Protein AF-A0A1G4H832-F1 (afdb_monomer_lite)

Sequence (314 aa):
MIDSCPSSALNEFRLSEEQIIENFTRNRNGSKREAPQLVCAPKRDGDPLNEYFHPRPSDEVAKRRVPVPAPVGGLPAADGVTFNCNNFDDPRGTDYPIESLLRKIRNLENEKKFLLKSLENKKNVELEYRKALETQAAFISAENKKSRFYENEWLNMKSQEHSFMTSGRAPLRQTLELFYEDDGLYKKLGRLTSTQETFIANLIEDHTNLARERNSLSRKYQEAVDANFQLYQQNEMLKAQNVNLVERNKDVIDQQMEKKLIALNASLIHVQKENIQLRETVEQYKQLIDNIDNSPEVNSIKEELDKFKKCLLM

pLDDT: mean 71.3, std 24.52, range [24.33, 98.12]

Secondary structure (DSSP, 8-state):
--PPPPTHHHHHHHHHHHHHHHHHHHTTS-------------------------------SSS---------------------------------HHHHHHHHHHHHHHHHHHHHHHHHHHHHHHHHHHHHHHHHHHHHHHHHHHHHHHHHHHHHHHHHHHHHHHTTHHHHHHHHHHHHT-TTHHHHH-PPPHHHHHHHHHHHHHHHHHHHHHHHHHHHHHHHHHHHHHHHHHHHHHHHHHHHHHHHHHHHHHHHHHHHHHHHHHHHHHHHHHHHHHHHHHHHHHHHHHHHHT-HHHHHHHHHHHHHHHHH--

Foldseek 3Di:
DDDDDDPVVVVVVVVVVVVVVVVVPVPPPDDDDDDDDDDDDDDDDDDDDDDDDDDDDDDDPPPDDDDDPDPPPPDPPPPPPPPPPDDDPDPDDDDDVVVVVVVVVVVVVVVVVVVVVVVVVVVVVVVVVVVVVVVVVVVVVVVVVVVVVLVVVVVVVVVVVVCVVPPPCPVVVVVVVVQVPPPCNCVVPDDDDPVVVVVVVVVVVVVVVVVVVVVVVVVVVVVVSVVVVVVVVVVVVVVVVVVVVVVVVVVVVVVVVVVVVVVVVVVVVVVVVVVVVVVVVVVVVVVVVVVCVPDPVNVVVVVVVVVVVVVVVD

Radius of gyration: 47.21 Å; chains: 1; bounding box: 126×70×130 Å

Structure (mmCIF, N/CA/C/O backbone):
data_AF-A0A1G4H832-F1
#
_entry.id   AF-A0A1G4H832-F1
#
loop_
_atom_site.group_PDB
_atom_site.id
_atom_site.type_symbol
_atom_site.label_atom_id
_atom_site.label_alt_id
_atom_site.label_comp_id
_atom_site.label_asym_id
_atom_site.label_entity_id
_atom_site.label_seq_id
_atom_site.pdbx_PDB_ins_code
_atom_site.Cartn_x
_atom_site.Cartn_y
_atom_site.Cartn_z
_atom_site.occupancy
_atom_site.B_iso_or_equiv
_atom_site.auth_seq_id
_atom_site.auth_comp_id
_atom_site.auth_asym_id
_atom_site.auth_atom_id
_atom_site.pdbx_PDB_model_num
ATOM 1 N N . MET A 1 1 ? 11.464 30.388 12.002 1.00 32.16 1 MET A N 1
ATOM 2 C CA . MET A 1 1 ? 10.218 30.902 11.403 1.00 32.16 1 MET A CA 1
ATOM 3 C C . MET A 1 1 ? 10.042 30.163 10.096 1.00 32.16 1 MET A C 1
ATOM 5 O O . MET A 1 1 ? 10.889 30.314 9.230 1.00 32.16 1 MET A O 1
ATOM 9 N N . ILE A 1 2 ? 9.075 29.250 10.025 1.00 35.62 2 ILE A N 1
ATOM 10 C CA . ILE A 1 2 ? 8.715 28.562 8.783 1.00 35.62 2 ILE A CA 1
ATOM 11 C C . ILE A 1 2 ? 7.373 29.164 8.401 1.00 35.62 2 ILE A C 1
ATOM 13 O O . ILE A 1 2 ? 6.401 28.994 9.136 1.00 35.62 2 ILE A O 1
ATOM 17 N N . ASP A 1 3 ? 7.374 29.946 7.328 1.00 34.72 3 ASP A N 1
ATOM 18 C CA . ASP A 1 3 ? 6.185 30.613 6.822 1.00 34.72 3 ASP A CA 1
ATOM 19 C C . ASP A 1 3 ? 5.183 29.571 6.323 1.00 34.72 3 ASP A C 1
ATOM 21 O O . ASP A 1 3 ? 5.478 28.735 5.466 1.00 34.72 3 ASP A O 1
ATOM 25 N N . SER A 1 4 ? 3.990 29.608 6.910 1.00 42.19 4 SER A N 1
ATOM 26 C CA . SER A 1 4 ? 2.850 28.792 6.517 1.00 42.19 4 SER A CA 1
ATOM 27 C C . SER A 1 4 ? 2.441 29.141 5.088 1.00 42.19 4 SER A C 1
ATOM 29 O O . SER A 1 4 ? 2.061 30.275 4.801 1.00 42.19 4 SER A O 1
ATOM 31 N N . CYS A 1 5 ? 2.500 28.159 4.190 1.00 40.44 5 CYS A N 1
ATOM 32 C CA . CYS A 1 5 ? 2.028 28.311 2.819 1.00 40.44 5 CYS A CA 1
ATOM 33 C C . CYS A 1 5 ? 0.506 28.590 2.829 1.00 40.44 5 CYS A C 1
ATOM 35 O O . CYS A 1 5 ? -0.238 27.826 3.454 1.00 40.44 5 CYS A O 1
ATOM 37 N N . PRO A 1 6 ? 0.019 29.676 2.200 1.00 44.34 6 PRO A N 1
ATOM 38 C CA . PRO A 1 6 ? -1.389 30.050 2.255 1.00 44.34 6 PRO A CA 1
ATOM 39 C C . PRO A 1 6 ? -2.259 29.071 1.456 1.00 44.34 6 PRO A C 1
ATOM 41 O O . PRO A 1 6 ? -1.915 28.660 0.349 1.00 44.34 6 PRO A O 1
ATOM 44 N N . SER A 1 7 ? -3.429 28.735 2.006 1.00 48.03 7 SER A N 1
ATOM 45 C CA . SER A 1 7 ? -4.401 27.769 1.467 1.00 48.03 7 SER A CA 1
ATOM 46 C C . SER A 1 7 ? -4.866 28.041 0.028 1.00 48.03 7 SER A C 1
ATOM 48 O O . SER A 1 7 ? -5.451 27.161 -0.598 1.00 48.03 7 SER A O 1
ATOM 50 N N . SER A 1 8 ? -4.596 29.230 -0.519 1.00 42.09 8 SER A N 1
ATOM 51 C CA . SER A 1 8 ? -4.832 29.562 -1.926 1.00 42.09 8 SER A CA 1
ATOM 52 C C . SER A 1 8 ? -3.957 28.746 -2.886 1.00 42.09 8 SER A C 1
ATOM 54 O O . SER A 1 8 ? -4.435 28.379 -3.954 1.00 42.09 8 SER A O 1
ATOM 56 N N . ALA A 1 9 ? -2.732 28.381 -2.487 1.00 44.75 9 ALA A N 1
ATOM 57 C CA . ALA A 1 9 ? -1.828 27.573 -3.310 1.00 44.75 9 ALA A CA 1
ATOM 58 C C . ALA A 1 9 ? -2.316 26.119 -3.463 1.00 44.75 9 ALA A C 1
ATOM 60 O O . ALA A 1 9 ? -2.148 25.505 -4.512 1.00 44.75 9 ALA A O 1
ATOM 61 N N . LEU A 1 10 ? -2.988 25.569 -2.444 1.00 46.44 10 LEU A N 1
ATOM 62 C CA . LEU A 1 10 ? -3.552 24.213 -2.494 1.00 46.44 10 LEU A CA 1
ATOM 63 C C . LEU A 1 10 ? -4.728 24.094 -3.476 1.00 46.44 10 LEU A C 1
ATOM 65 O O . LEU A 1 10 ? -4.929 23.029 -4.059 1.00 46.44 10 LEU A O 1
ATOM 69 N N . ASN A 1 11 ? -5.483 25.176 -3.681 1.00 45.91 11 ASN A N 1
ATOM 70 C CA . ASN A 1 11 ? -6.594 25.188 -4.633 1.00 45.91 11 ASN A CA 1
ATOM 71 C C . ASN A 1 11 ? -6.119 25.310 -6.090 1.00 45.91 11 ASN A C 1
ATOM 73 O O . ASN A 1 11 ? -6.720 24.683 -6.958 1.00 45.91 11 ASN A O 1
ATOM 77 N N . GLU A 1 12 ? -5.023 26.027 -6.366 1.00 44.97 12 GLU A N 1
ATOM 78 C CA . GLU A 1 12 ? -4.401 26.033 -7.703 1.00 44.97 12 GLU A CA 1
ATOM 79 C C . GLU A 1 12 ? -3.848 24.655 -8.090 1.00 44.97 12 GLU A C 1
ATOM 81 O O . GLU A 1 12 ? -4.040 24.209 -9.222 1.00 44.97 12 GLU A O 1
ATOM 86 N N . PHE A 1 13 ? -3.237 23.934 -7.142 1.00 45.19 13 PHE A N 1
ATOM 87 C CA . PHE A 1 13 ? -2.724 22.584 -7.397 1.00 45.19 13 PHE A CA 1
ATOM 88 C C . PHE A 1 13 ? -3.841 21.584 -7.730 1.00 45.19 13 PHE A C 1
ATOM 90 O O . PHE A 1 13 ? -3.716 20.836 -8.701 1.00 45.19 13 PHE A O 1
ATOM 97 N N . ARG A 1 14 ? -4.963 21.613 -6.997 1.00 49.50 14 ARG A N 1
ATOM 98 C CA . ARG A 1 14 ? -6.117 20.734 -7.270 1.00 49.50 14 ARG A CA 1
ATOM 99 C C . ARG A 1 14 ? -6.753 20.984 -8.640 1.00 49.50 14 ARG A C 1
ATOM 101 O O . ARG A 1 14 ? -7.062 20.026 -9.340 1.00 49.50 14 ARG A O 1
ATOM 108 N N . LEU A 1 15 ? -6.874 22.249 -9.053 1.00 44.50 15 LEU A N 1
ATOM 109 C CA . LEU A 1 15 ? -7.414 22.604 -10.373 1.00 44.50 15 LEU A CA 1
ATOM 110 C C . LEU A 1 15 ? -6.504 22.129 -11.520 1.00 44.50 15 LEU A C 1
ATOM 112 O O . LEU A 1 15 ? -6.996 21.731 -12.575 1.00 44.50 15 LEU A O 1
ATOM 116 N N . SER A 1 16 ? -5.182 22.113 -11.308 1.00 55.25 16 SER A N 1
ATOM 117 C CA . SER A 1 16 ? -4.226 21.583 -12.290 1.00 55.25 16 SER A CA 1
ATOM 118 C C . SER A 1 16 ? -4.225 20.050 -12.374 1.00 55.25 16 SER A C 1
ATOM 120 O O . SER A 1 16 ? -4.070 19.493 -13.459 1.00 55.25 16 SER A O 1
ATOM 122 N N . GLU A 1 17 ? -4.453 19.357 -11.256 1.00 50.31 17 GLU A N 1
ATOM 123 C CA . GLU A 1 17 ? -4.530 17.893 -11.197 1.00 50.31 17 GLU A CA 1
ATOM 124 C C . GLU A 1 17 ? -5.774 17.368 -11.930 1.00 50.31 17 GLU A C 1
ATOM 126 O O . GLU A 1 17 ? -5.680 16.434 -12.730 1.00 50.31 17 GLU A O 1
ATOM 131 N N . GLU A 1 18 ? -6.919 18.032 -11.752 1.00 51.31 18 GLU A N 1
ATOM 132 C CA . GLU A 1 18 ? -8.159 17.707 -12.463 1.00 51.31 18 GLU A CA 1
ATOM 133 C C . GLU A 1 18 ? -8.018 17.915 -13.983 1.00 51.31 18 GLU A C 1
ATOM 135 O O . GLU A 1 18 ? -8.426 17.049 -14.761 1.00 51.31 18 GLU A O 1
ATOM 140 N N . GLN A 1 19 ? -7.328 18.976 -14.424 1.00 46.69 19 GLN A N 1
ATOM 141 C CA . GLN A 1 19 ? -7.029 19.208 -15.846 1.00 46.69 19 GLN A CA 1
ATOM 142 C C . GLN A 1 19 ? -6.074 18.166 -16.449 1.00 46.69 19 GLN A C 1
ATOM 144 O O . GLN A 1 19 ? -6.204 17.801 -17.621 1.00 46.69 19 GLN A O 1
ATOM 149 N N . ILE A 1 20 ? -5.108 17.659 -15.679 1.00 56.12 20 ILE A N 1
ATOM 150 C CA . ILE A 1 20 ? -4.185 16.612 -16.143 1.00 56.12 20 ILE A CA 1
ATOM 151 C C . ILE A 1 20 ? -4.931 15.280 -16.301 1.00 56.12 20 ILE A C 1
ATOM 153 O O . ILE A 1 20 ? -4.768 14.596 -17.314 1.00 56.12 20 ILE A O 1
ATOM 157 N N . ILE A 1 21 ? -5.797 14.933 -15.346 1.00 56.84 21 ILE A N 1
ATOM 158 C CA . ILE A 1 21 ? -6.607 13.707 -15.393 1.00 56.84 21 ILE A CA 1
ATOM 159 C C . ILE A 1 21 ? -7.616 13.760 -16.553 1.00 56.84 21 ILE A C 1
ATOM 161 O O . ILE A 1 21 ? -7.800 12.760 -17.259 1.00 56.84 21 ILE A O 1
ATOM 165 N N . GLU A 1 22 ? -8.217 14.922 -16.819 1.00 47.94 22 GLU A N 1
ATOM 166 C CA . GLU A 1 22 ? -9.130 15.117 -17.951 1.00 47.94 22 GLU A CA 1
ATOM 167 C C . GLU A 1 22 ? -8.405 14.970 -19.306 1.00 47.94 22 GLU A C 1
ATOM 169 O O . GLU A 1 22 ? -8.896 14.290 -20.212 1.00 47.94 22 GLU A O 1
ATOM 174 N N . ASN A 1 23 ? -7.178 15.491 -19.429 1.00 50.22 23 ASN A N 1
ATOM 175 C CA . ASN A 1 23 ? -6.357 15.348 -20.639 1.00 50.22 23 ASN A CA 1
ATOM 176 C C . ASN A 1 23 ? -5.922 13.896 -20.916 1.00 50.22 23 ASN A C 1
ATOM 178 O O . ASN A 1 23 ? -5.840 13.479 -22.075 1.00 50.22 23 ASN A O 1
ATOM 182 N N . PHE A 1 24 ? -5.679 13.098 -19.871 1.00 42.84 24 PHE A N 1
ATOM 183 C CA . PHE A 1 24 ? -5.293 11.688 -20.016 1.00 42.84 24 PHE A CA 1
ATOM 184 C C . PHE A 1 24 ? -6.470 10.753 -20.322 1.00 42.84 24 PHE A C 1
ATOM 186 O O . PHE A 1 24 ? -6.295 9.735 -20.996 1.00 42.84 24 PHE A O 1
ATOM 193 N N . THR A 1 25 ? -7.674 11.078 -19.853 1.00 48.53 25 THR A N 1
ATOM 194 C CA . THR A 1 25 ? -8.855 10.211 -20.006 1.00 48.53 25 THR A CA 1
ATOM 195 C C . THR A 1 25 ? -9.624 10.459 -21.304 1.00 48.53 25 THR A C 1
ATOM 197 O O . THR A 1 25 ? -10.205 9.521 -21.855 1.00 48.53 25 THR A O 1
ATOM 200 N N . ARG A 1 26 ? -9.564 11.673 -21.870 1.00 39.94 26 ARG A N 1
ATOM 201 C CA . ARG A 1 26 ? -10.280 12.025 -23.111 1.00 39.94 26 ARG A CA 1
ATOM 202 C C . ARG A 1 26 ? -9.719 11.353 -24.372 1.00 39.94 26 ARG A C 1
ATOM 204 O O . ARG A 1 26 ? -10.461 11.126 -25.321 1.00 39.94 26 ARG A O 1
ATOM 211 N N . ASN A 1 27 ? -8.440 10.967 -24.375 1.00 43.59 27 ASN A N 1
ATOM 212 C CA . ASN A 1 27 ? -7.748 10.457 -25.569 1.00 43.59 27 ASN A CA 1
ATOM 213 C C . ASN A 1 27 ? -7.852 8.935 -25.796 1.00 43.59 27 ASN A C 1
ATOM 215 O O . ASN A 1 27 ? -7.242 8.414 -26.730 1.00 43.59 27 ASN A O 1
ATOM 219 N N . ARG A 1 28 ? -8.602 8.197 -24.961 1.00 40.31 28 ARG A N 1
ATOM 220 C CA . ARG A 1 28 ? -8.638 6.721 -25.019 1.00 40.31 28 ARG A CA 1
ATOM 221 C C . ARG A 1 28 ? -9.913 6.108 -25.609 1.00 40.31 28 ARG A C 1
ATOM 223 O O . ARG A 1 28 ? -9.917 4.914 -25.889 1.00 40.31 28 ARG A O 1
ATOM 230 N N . ASN A 1 29 ? -10.947 6.907 -25.883 1.00 38.69 29 ASN A N 1
ATOM 231 C CA . ASN A 1 29 ? -12.217 6.438 -26.450 1.00 38.69 29 ASN A CA 1
ATOM 232 C C . ASN A 1 29 ? -12.510 7.093 -27.809 1.00 38.69 29 ASN A C 1
ATOM 234 O O . ASN A 1 29 ? -13.414 7.914 -27.927 1.00 38.69 29 ASN A O 1
ATOM 238 N N . GLY A 1 30 ? -11.760 6.728 -28.852 1.00 36.34 30 GLY A N 1
ATOM 239 C CA . GLY A 1 30 ? -12.107 7.140 -30.215 1.00 36.34 30 GLY A CA 1
ATOM 240 C C . GLY A 1 30 ? -11.004 6.945 -31.247 1.00 36.34 30 GLY A C 1
ATOM 241 O O . GLY A 1 30 ? -10.322 7.895 -31.600 1.00 36.34 30 GLY A O 1
ATOM 242 N N . SER A 1 31 ? -10.832 5.725 -31.760 1.00 31.80 31 SER A N 1
ATOM 243 C CA . SER A 1 31 ? -10.289 5.501 -33.114 1.00 31.80 31 SER A CA 1
ATOM 244 C C . SER A 1 31 ? -10.464 4.041 -33.546 1.00 31.80 31 SER A C 1
ATOM 246 O O . SER A 1 31 ? -9.541 3.229 -33.532 1.00 31.80 31 SER A O 1
ATOM 248 N N . LYS A 1 32 ? -11.683 3.699 -33.981 1.00 33.84 32 LYS A N 1
ATOM 249 C CA . LYS A 1 32 ? -11.840 2.706 -35.052 1.00 33.84 32 LYS A CA 1
ATOM 250 C C . LYS A 1 32 ? -11.482 3.400 -36.369 1.00 33.84 32 LYS A C 1
ATOM 252 O O . LYS A 1 32 ? -11.842 4.555 -36.573 1.00 33.84 32 LYS A O 1
ATOM 257 N N . ARG A 1 33 ? -10.733 2.694 -37.216 1.00 32.47 33 ARG A N 1
ATOM 258 C CA . ARG A 1 33 ? -10.358 3.097 -38.579 1.00 32.47 33 ARG A CA 1
ATOM 259 C C . ARG A 1 33 ? -11.597 3.440 -39.411 1.00 32.47 33 ARG A C 1
ATOM 261 O O . ARG A 1 33 ? -12.508 2.626 -39.436 1.00 32.47 33 ARG A O 1
ATOM 268 N N . GLU A 1 34 ? -11.549 4.559 -40.132 1.00 28.03 34 GLU A N 1
ATOM 269 C CA . GLU A 1 34 ? -11.846 4.686 -41.571 1.00 28.03 34 GLU A CA 1
ATOM 270 C C . GLU A 1 34 ? -11.582 6.137 -42.026 1.00 28.03 34 GLU A C 1
ATOM 272 O O . GLU A 1 34 ? -11.838 7.094 -41.301 1.00 28.03 34 GLU A O 1
ATOM 277 N N . ALA A 1 35 ? -10.989 6.290 -43.208 1.00 24.52 35 ALA A N 1
ATOM 278 C CA . ALA A 1 35 ? -10.748 7.562 -43.896 1.00 24.52 35 ALA A CA 1
ATOM 279 C C . ALA A 1 35 ? -11.777 7.721 -45.039 1.00 24.52 35 ALA A C 1
ATOM 281 O O . ALA A 1 35 ? -12.441 6.744 -45.374 1.00 24.52 35 ALA A O 1
ATOM 282 N N . PRO A 1 36 ? -11.767 8.816 -45.820 1.00 41.16 36 PRO A N 1
ATOM 283 C CA . PRO A 1 36 ? -11.915 10.229 -45.460 1.00 41.16 36 PRO A CA 1
ATOM 284 C C . PRO A 1 36 ? -13.100 10.870 -46.229 1.00 41.16 36 PRO A C 1
ATOM 286 O O . PRO A 1 36 ? -13.369 10.444 -47.346 1.00 41.16 36 PRO A O 1
ATOM 289 N N . GLN A 1 37 ? -13.742 11.935 -45.716 1.00 25.70 37 GLN A N 1
ATOM 290 C CA . GLN A 1 37 ? -14.236 13.081 -46.522 1.00 25.70 37 GLN A CA 1
ATOM 291 C C . GLN A 1 37 ? -15.014 14.143 -45.707 1.00 25.70 37 GLN A C 1
ATOM 293 O O . GLN A 1 37 ? -15.920 13.832 -44.948 1.00 25.70 37 GLN A O 1
ATOM 298 N N . LEU A 1 38 ? -14.640 15.404 -45.974 1.00 25.72 38 LEU A N 1
ATOM 299 C CA . LEU A 1 38 ? -15.454 16.625 -46.139 1.00 25.72 38 LEU A CA 1
ATOM 300 C C . LEU A 1 38 ? -16.349 17.171 -44.995 1.00 25.72 38 LEU A C 1
ATOM 302 O O . LEU A 1 38 ? -17.482 16.759 -44.798 1.00 25.72 38 LEU A O 1
ATOM 306 N N . VAL A 1 39 ? -15.833 18.236 -44.357 1.00 24.89 39 VAL A N 1
ATOM 307 C CA . VAL A 1 39 ? -16.394 19.612 -44.286 1.00 24.89 39 VAL A CA 1
ATOM 308 C C . VAL A 1 39 ? -17.900 19.783 -43.975 1.00 24.89 39 VAL A C 1
ATOM 310 O O . VAL A 1 39 ? -18.723 19.613 -44.866 1.00 24.89 39 VAL A O 1
ATOM 313 N N . CYS A 1 40 ? -18.237 20.266 -42.761 1.00 24.33 40 CYS A N 1
ATOM 314 C CA . CYS A 1 40 ? -18.941 21.549 -42.482 1.00 24.33 40 CYS A CA 1
ATOM 315 C C . CYS A 1 40 ? -19.565 21.638 -41.062 1.00 24.33 40 CYS A C 1
ATOM 317 O O . CYS A 1 40 ? -20.486 20.899 -40.751 1.00 24.33 40 CYS A O 1
ATOM 319 N N . ALA A 1 41 ? -19.122 22.649 -40.298 1.00 25.36 41 ALA A N 1
ATOM 320 C CA . ALA A 1 41 ? -19.868 23.583 -39.422 1.00 25.36 41 ALA A CA 1
ATOM 321 C C . ALA A 1 41 ? -20.816 23.134 -38.255 1.00 25.36 41 ALA A C 1
ATOM 323 O O . ALA A 1 41 ? -21.331 22.025 -38.236 1.00 25.36 41 ALA A O 1
ATOM 324 N N . PRO A 1 42 ? -21.058 24.029 -37.256 1.00 40.28 42 PRO A N 1
ATOM 325 C CA . PRO A 1 42 ? -21.427 23.685 -35.868 1.00 40.28 42 PRO A CA 1
ATOM 326 C C . PRO A 1 42 ? -22.866 24.078 -35.445 1.00 40.28 42 PRO A C 1
ATOM 328 O O . PRO A 1 42 ? -23.500 24.864 -36.152 1.00 40.28 42 PRO A O 1
ATOM 331 N N . LYS A 1 43 ? -23.321 23.591 -34.262 1.00 28.50 43 LYS A N 1
ATOM 332 C CA . LYS A 1 43 ? -24.414 24.044 -33.324 1.00 28.50 43 LYS A CA 1
ATOM 333 C C . LYS A 1 43 ? -25.013 22.804 -32.601 1.00 28.50 43 LYS A C 1
ATOM 335 O O . LYS A 1 43 ? -24.944 21.733 -33.182 1.00 28.50 43 LYS A O 1
ATOM 340 N N . ARG A 1 44 ? -25.661 22.795 -31.424 1.00 28.25 44 ARG A N 1
ATOM 341 C CA . ARG A 1 44 ? -25.993 23.714 -30.307 1.00 28.25 44 ARG A CA 1
ATOM 342 C C . ARG A 1 44 ? -26.531 22.851 -29.132 1.00 28.25 44 ARG A C 1
ATOM 344 O O . ARG A 1 44 ? -26.987 21.740 -29.366 1.00 28.25 44 ARG A O 1
ATOM 351 N N . ASP A 1 45 ? -26.489 23.441 -27.941 1.00 28.05 45 ASP A N 1
ATOM 352 C CA . ASP A 1 45 ? -27.148 23.195 -26.636 1.00 28.05 45 ASP A CA 1
ATOM 353 C C . ASP A 1 45 ? -28.433 22.330 -26.524 1.00 28.05 45 ASP A C 1
ATOM 355 O O . ASP A 1 45 ? -29.351 22.476 -27.330 1.00 28.05 45 ASP A O 1
ATOM 359 N N . GLY A 1 46 ? -28.547 21.596 -25.394 1.00 25.59 46 GLY A N 1
ATOM 360 C CA . GLY A 1 46 ? -29.802 21.402 -24.629 1.00 25.59 46 GLY A CA 1
ATOM 361 C C . GLY A 1 46 ? -30.309 19.963 -24.371 1.00 25.59 46 GLY A C 1
ATOM 362 O O . GLY A 1 46 ? -31.017 19.453 -25.225 1.00 25.59 46 GLY A O 1
ATOM 363 N N . ASP A 1 47 ? -29.976 19.388 -23.192 1.00 26.36 47 ASP A N 1
ATOM 364 C CA . ASP A 1 47 ? -30.771 18.572 -22.211 1.00 26.36 47 ASP A CA 1
ATOM 365 C C . ASP A 1 47 ? -31.883 17.559 -22.643 1.00 26.36 47 ASP A C 1
ATOM 367 O O . ASP A 1 47 ? -32.461 17.685 -23.716 1.00 26.36 47 ASP A O 1
ATOM 371 N N . PRO A 1 48 ? -32.420 16.678 -21.754 1.00 42.47 48 PRO A N 1
ATOM 372 C CA . PRO A 1 48 ? -31.845 15.858 -20.670 1.00 42.47 48 PRO A CA 1
ATOM 373 C C . PRO A 1 48 ? -32.417 14.395 -20.646 1.00 42.47 48 PRO A C 1
ATOM 375 O O . PRO A 1 48 ? -33.260 14.026 -21.455 1.00 42.47 48 PRO A O 1
ATOM 378 N N . LEU A 1 49 ? -32.016 13.598 -19.638 1.00 27.81 49 LEU A N 1
ATOM 379 C CA . LEU A 1 49 ? -32.643 12.350 -19.126 1.00 27.81 49 LEU A CA 1
ATOM 380 C C . LEU A 1 49 ? -32.602 11.064 -19.985 1.00 27.81 49 LEU A C 1
ATOM 382 O O . LEU A 1 49 ? -33.297 10.932 -20.987 1.00 27.81 49 LEU A O 1
ATOM 386 N N . ASN A 1 50 ? -31.935 10.024 -19.460 1.00 27.56 50 ASN A N 1
ATOM 387 C CA . ASN A 1 50 ? -32.482 8.663 -19.516 1.00 27.56 50 ASN A CA 1
ATOM 388 C C . ASN A 1 50 ? -31.946 7.790 -18.363 1.00 27.56 50 ASN A C 1
ATOM 390 O O . ASN A 1 50 ? -30.767 7.434 -18.325 1.00 27.56 50 ASN A O 1
ATOM 394 N N . GLU A 1 51 ? -32.833 7.466 -17.422 1.00 26.88 51 GLU A N 1
ATOM 395 C CA . GLU A 1 51 ? -32.691 6.377 -16.454 1.00 26.88 51 GLU A CA 1
ATOM 396 C C . GLU A 1 51 ? -32.730 5.034 -17.189 1.00 26.88 51 GLU A C 1
ATOM 398 O O . GLU A 1 51 ? -33.659 4.802 -17.953 1.00 26.88 51 GLU A O 1
ATOM 403 N N . TYR A 1 52 ? -31.811 4.109 -16.899 1.00 25.88 52 TYR A N 1
ATOM 404 C CA . TYR A 1 52 ? -32.090 2.680 -17.074 1.00 25.88 52 TYR A CA 1
ATOM 405 C C . TYR A 1 52 ? -31.456 1.847 -15.959 1.00 25.88 52 TYR A C 1
ATOM 407 O O . TYR A 1 52 ? -30.261 1.917 -15.673 1.00 25.88 52 TYR A O 1
ATOM 415 N N . PHE A 1 53 ? -32.332 1.061 -15.336 1.00 25.34 53 PHE A N 1
ATOM 416 C CA . PHE A 1 53 ? -32.094 0.076 -14.291 1.00 25.34 53 PHE A CA 1
ATOM 417 C C . PHE A 1 53 ? -31.182 -1.082 -14.743 1.00 25.34 53 PHE A C 1
ATOM 419 O O . PHE A 1 53 ? -31.160 -1.478 -15.906 1.00 25.34 53 PHE A O 1
ATOM 426 N N . HIS A 1 54 ? -30.472 -1.651 -13.762 1.00 29.38 54 HIS A N 1
ATOM 427 C CA . HIS A 1 54 ? -29.606 -2.834 -13.844 1.00 29.38 54 HIS A CA 1
ATOM 428 C C . HIS A 1 54 ? -30.282 -4.097 -14.410 1.00 29.38 54 HIS A C 1
ATOM 430 O O . HIS A 1 54 ? -31.494 -4.273 -14.290 1.00 29.38 54 HIS A O 1
ATOM 436 N N . PRO A 1 55 ? -29.462 -5.067 -14.858 1.00 28.59 55 PRO A N 1
ATOM 437 C CA . PRO A 1 55 ? -29.303 -6.264 -14.023 1.00 28.59 55 PRO A CA 1
ATOM 438 C C . PRO A 1 55 ? -27.849 -6.786 -13.916 1.00 28.59 55 PRO A C 1
ATOM 440 O O . PRO A 1 55 ? -27.086 -6.789 -14.878 1.00 28.59 55 PRO A O 1
ATOM 443 N N . ARG A 1 56 ? -27.478 -7.269 -12.717 1.00 29.30 56 ARG A N 1
ATOM 444 C CA . ARG A 1 56 ? -26.399 -8.267 -12.472 1.00 29.30 56 ARG A CA 1
ATOM 445 C C . ARG A 1 56 ? -26.740 -9.593 -13.198 1.00 29.30 56 ARG A C 1
ATOM 447 O O . ARG A 1 56 ? -27.926 -9.762 -13.477 1.00 29.30 56 ARG A O 1
ATOM 454 N N . PRO A 1 57 ? -25.825 -10.575 -13.418 1.00 39.00 57 PRO A N 1
ATOM 455 C CA . PRO A 1 57 ? -24.672 -10.967 -12.575 1.00 39.00 57 PRO A CA 1
ATOM 456 C C . PRO A 1 57 ? -23.382 -11.307 -13.391 1.00 39.00 57 PRO A C 1
ATOM 458 O O . PRO A 1 57 ? -23.369 -11.198 -14.608 1.00 39.00 57 PRO A O 1
ATOM 461 N N . SER A 1 58 ? -22.210 -11.543 -12.789 1.00 27.36 58 SER A N 1
ATOM 462 C CA . SER A 1 58 ? -21.788 -12.880 -12.334 1.00 27.36 58 SER A CA 1
ATOM 463 C C . SER A 1 58 ? -20.691 -12.835 -11.271 1.00 27.36 58 SER A C 1
ATOM 465 O O . SER A 1 58 ? -19.750 -12.041 -11.321 1.00 27.36 58 SER A O 1
ATOM 467 N N . ASP A 1 59 ? -20.860 -13.744 -10.318 1.00 33.75 59 ASP A N 1
ATOM 468 C CA . ASP A 1 59 ? -19.922 -14.173 -9.295 1.00 33.75 59 ASP A CA 1
ATOM 469 C C . ASP A 1 59 ? -18.584 -14.614 -9.894 1.00 33.75 59 ASP A C 1
ATOM 471 O O . ASP A 1 59 ? -18.535 -15.657 -10.530 1.00 33.75 59 ASP A O 1
ATOM 475 N N . GLU A 1 60 ? -17.488 -13.885 -9.649 1.00 32.53 60 GLU A N 1
ATOM 476 C CA . GLU A 1 60 ? -16.144 -14.501 -9.674 1.00 32.53 60 GLU A CA 1
ATOM 477 C C . GLU A 1 60 ? -15.015 -13.732 -8.956 1.00 32.53 60 GLU A C 1
ATOM 479 O O . GLU A 1 60 ? -13.878 -14.193 -8.926 1.00 32.53 60 GLU A O 1
ATOM 484 N N . VAL A 1 61 ? -15.290 -12.617 -8.263 1.00 33.84 61 VAL A N 1
ATOM 485 C CA . VAL A 1 61 ? -14.238 -11.837 -7.554 1.00 33.84 61 VAL A CA 1
ATOM 486 C C . VAL A 1 61 ? -14.379 -11.885 -6.020 1.00 33.84 61 VAL A C 1
ATOM 488 O O . VAL A 1 61 ? -13.781 -11.101 -5.289 1.00 33.84 61 VAL A O 1
ATOM 491 N N . ALA A 1 62 ? -15.146 -12.843 -5.488 1.00 31.69 62 ALA A N 1
ATOM 492 C CA . ALA A 1 62 ? -15.344 -13.008 -4.040 1.00 31.69 62 ALA A CA 1
ATOM 493 C C . ALA A 1 62 ? -14.381 -14.009 -3.367 1.00 31.69 62 ALA A C 1
ATOM 495 O O . ALA A 1 62 ? -14.423 -14.175 -2.150 1.00 31.69 62 ALA A O 1
ATOM 496 N N . LYS A 1 63 ? -13.477 -14.664 -4.106 1.00 33.91 63 LYS A N 1
ATOM 497 C CA . LYS A 1 63 ? -12.556 -15.671 -3.547 1.00 33.91 63 LYS A CA 1
ATOM 498 C C . LYS A 1 63 ? -11.097 -15.241 -3.649 1.00 33.91 63 LYS A C 1
ATOM 500 O O . LYS A 1 63 ? -10.334 -15.839 -4.395 1.00 33.91 63 LYS A O 1
ATOM 505 N N . ARG A 1 64 ? -10.709 -14.203 -2.901 1.00 33.91 64 ARG A N 1
ATOM 506 C CA . ARG A 1 64 ? -9.309 -13.959 -2.470 1.00 33.91 64 ARG A CA 1
ATOM 507 C C . ARG A 1 64 ? -9.178 -12.878 -1.389 1.00 33.91 64 ARG A C 1
ATOM 509 O O . ARG A 1 64 ? -8.146 -12.228 -1.275 1.00 33.91 64 ARG A O 1
ATOM 516 N N . ARG A 1 65 ? -10.208 -12.695 -0.557 1.00 32.28 65 ARG A N 1
ATOM 517 C CA . ARG A 1 65 ? -10.050 -11.983 0.716 1.00 32.28 65 ARG A CA 1
ATOM 518 C C . ARG A 1 65 ? -9.715 -13.017 1.779 1.00 32.28 65 ARG A C 1
ATOM 520 O O . ARG A 1 65 ? -10.582 -13.774 2.200 1.00 32.28 65 ARG A O 1
ATOM 527 N N . VAL A 1 66 ? -8.445 -13.071 2.168 1.00 34.81 66 VAL A N 1
ATOM 528 C CA . VAL A 1 66 ? -8.068 -13.673 3.447 1.00 34.81 66 VAL A CA 1
ATOM 529 C C . VAL A 1 66 ? -8.748 -12.824 4.528 1.00 34.81 66 VAL A C 1
ATOM 531 O O . VAL A 1 66 ? -8.597 -11.599 4.492 1.00 34.81 66 VAL A O 1
ATOM 534 N N . PRO A 1 67 ? -9.535 -13.408 5.445 1.00 32.22 67 PRO A N 1
ATOM 535 C CA . PRO A 1 67 ? -10.056 -12.664 6.579 1.00 32.22 67 PRO A CA 1
ATOM 536 C C . PRO A 1 67 ? -8.862 -12.213 7.419 1.00 32.22 67 PRO A C 1
ATOM 538 O O . PRO A 1 67 ? -8.093 -13.049 7.883 1.00 32.22 67 PRO A O 1
ATOM 541 N N . VAL A 1 68 ? -8.692 -10.904 7.599 1.00 35.72 68 VAL A N 1
ATOM 542 C CA . VAL A 1 68 ? -7.853 -10.374 8.677 1.00 35.72 68 VAL A CA 1
ATOM 543 C C . VAL A 1 68 ? -8.592 -10.715 9.971 1.00 35.72 68 VAL A C 1
ATOM 545 O O . VAL A 1 68 ? -9.708 -10.219 10.153 1.00 35.72 68 VAL A O 1
ATOM 548 N N . PRO A 1 69 ? -8.054 -11.570 10.858 1.00 35.53 69 PRO A N 1
ATOM 549 C CA . PRO A 1 69 ? -8.633 -11.720 12.178 1.00 35.53 69 PRO A CA 1
ATOM 550 C C . PRO A 1 69 ? -8.444 -10.379 12.885 1.00 35.53 69 PRO A C 1
ATOM 552 O O . PRO A 1 69 ? -7.319 -9.896 13.023 1.00 35.53 69 PRO A O 1
ATOM 555 N N . ALA A 1 70 ? -9.546 -9.756 13.298 1.00 35.53 70 ALA A N 1
ATOM 556 C CA . ALA A 1 70 ? -9.493 -8.664 14.257 1.00 35.53 70 ALA A CA 1
ATOM 557 C C . ALA A 1 70 ? -8.671 -9.122 15.477 1.00 35.53 70 ALA A C 1
ATOM 559 O O . ALA A 1 70 ? -8.750 -10.302 15.840 1.00 35.53 70 ALA A O 1
ATOM 560 N N . PRO A 1 71 ? -7.899 -8.236 16.127 1.00 32.62 71 PRO A N 1
ATOM 561 C CA . PRO A 1 71 ? -7.260 -8.583 17.381 1.00 32.62 71 PRO A CA 1
ATOM 562 C C . PRO A 1 71 ? -8.370 -8.855 18.400 1.00 32.62 71 PRO A C 1
ATOM 564 O O . PRO A 1 71 ? -8.963 -7.941 18.968 1.00 32.62 71 PRO A O 1
ATOM 567 N N . VAL A 1 72 ? -8.682 -10.132 18.621 1.00 42.78 72 VAL A N 1
ATOM 568 C CA . VAL A 1 72 ? -9.452 -10.583 19.780 1.00 42.78 72 VAL A CA 1
ATOM 569 C C . VAL A 1 72 ? -8.504 -10.469 20.969 1.00 42.78 72 VAL A C 1
ATOM 571 O O . VAL A 1 72 ? -7.853 -11.422 21.382 1.00 42.78 72 VAL A O 1
ATOM 574 N N . GLY A 1 73 ? -8.356 -9.233 21.431 1.00 31.09 73 GLY A N 1
ATOM 575 C CA . GLY A 1 73 ? -7.542 -8.814 22.562 1.00 31.09 73 GLY A CA 1
ATOM 576 C C . GLY A 1 73 ? -8.389 -8.080 23.592 1.00 31.09 73 GLY A C 1
ATOM 577 O O . GLY A 1 73 ? -7.924 -7.128 24.203 1.00 31.09 73 GLY A O 1
ATOM 578 N N . GLY A 1 74 ? -9.642 -8.498 23.774 1.00 27.72 74 GLY A N 1
ATOM 579 C CA . GLY A 1 74 ? -10.288 -8.337 25.066 1.00 27.72 74 GLY A CA 1
ATOM 580 C C . GLY A 1 74 ? -9.653 -9.364 25.990 1.00 27.72 74 GLY A C 1
ATOM 581 O O . GLY A 1 74 ? -9.890 -10.561 25.829 1.00 27.72 74 GLY A O 1
ATOM 582 N N . LEU A 1 75 ? -8.807 -8.904 26.913 1.00 37.06 75 LEU A N 1
ATOM 583 C CA . LEU A 1 75 ? -8.487 -9.665 28.116 1.00 37.06 75 LEU A CA 1
ATOM 584 C C . LEU A 1 75 ? -9.810 -10.242 28.645 1.00 37.06 75 LEU A C 1
ATOM 586 O O . LEU A 1 75 ? -10.745 -9.457 28.841 1.00 37.06 75 LEU A O 1
ATOM 590 N N . PRO A 1 76 ? -9.947 -11.561 28.874 1.00 35.72 76 PRO A N 1
ATOM 591 C CA . PRO A 1 76 ? -11.003 -11.985 29.769 1.00 35.72 76 PRO A CA 1
ATOM 592 C C . PRO A 1 76 ? -10.734 -11.244 31.075 1.00 35.72 76 PRO A C 1
ATOM 594 O O . PRO A 1 76 ? -9.598 -11.245 31.567 1.00 35.72 76 PRO A O 1
ATOM 597 N N . ALA A 1 77 ? -11.756 -10.540 31.567 1.00 31.92 77 ALA A N 1
ATOM 598 C CA . ALA A 1 77 ? -11.757 -10.006 32.913 1.00 31.92 77 ALA A CA 1
ATOM 599 C C . ALA A 1 77 ? -11.153 -11.083 33.809 1.00 31.92 77 ALA A C 1
ATOM 601 O O . ALA A 1 77 ? -11.511 -12.257 33.687 1.00 31.92 77 ALA A O 1
ATOM 602 N N . ALA A 1 78 ? -10.169 -10.698 34.619 1.00 36.00 78 ALA A N 1
ATOM 603 C CA . ALA A 1 78 ? -9.735 -11.542 35.704 1.00 36.00 78 ALA A CA 1
ATOM 604 C C . ALA A 1 78 ? -11.007 -11.871 36.486 1.00 36.00 78 ALA A C 1
ATOM 606 O O . ALA A 1 78 ? -11.522 -11.016 37.205 1.00 36.00 78 ALA A O 1
ATOM 607 N N . ASP A 1 79 ? -11.552 -13.069 36.269 1.00 32.12 79 ASP A N 1
ATOM 608 C CA . ASP A 1 79 ? -12.490 -13.664 37.193 1.00 32.12 79 ASP A CA 1
ATOM 609 C C . ASP A 1 79 ? -11.714 -13.662 38.494 1.00 32.12 79 ASP A C 1
ATOM 611 O O . ASP A 1 79 ? -10.731 -14.392 38.666 1.00 32.12 79 ASP A O 1
ATOM 615 N N . GLY A 1 80 ? -12.082 -12.712 39.347 1.00 33.94 80 GLY A N 1
ATOM 616 C CA . GLY A 1 80 ? -11.636 -12.641 40.711 1.00 33.94 80 GLY A CA 1
ATOM 617 C C . GLY A 1 80 ? -12.088 -13.931 41.357 1.00 33.94 80 GLY A C 1
ATOM 618 O O . GLY A 1 80 ? -13.164 -14.001 41.940 1.00 33.94 80 GLY A O 1
ATOM 619 N N . VAL A 1 81 ? -11.255 -14.962 41.248 1.00 33.94 81 VAL A N 1
ATOM 620 C CA . VAL A 1 81 ? -11.232 -16.038 42.214 1.00 33.94 81 VAL A CA 1
ATOM 621 C C . VAL A 1 81 ? -10.728 -15.363 43.474 1.00 33.94 81 VAL A C 1
ATOM 623 O O . VAL A 1 81 ? -9.529 -15.243 43.722 1.00 33.94 81 VAL A O 1
ATOM 626 N N . THR A 1 82 ? -11.678 -14.822 44.230 1.00 29.09 82 THR A N 1
ATOM 627 C CA . THR A 1 82 ? -11.515 -14.531 45.638 1.00 29.09 82 THR A CA 1
ATOM 628 C C . THR A 1 82 ? -10.982 -15.809 46.270 1.00 29.09 82 THR A C 1
ATOM 630 O O . THR A 1 82 ? -11.710 -16.771 46.506 1.00 29.09 82 THR A O 1
ATOM 633 N N . PHE A 1 83 ? -9.673 -15.842 46.516 1.00 35.47 83 PHE A N 1
ATOM 634 C CA . PHE A 1 83 ? -9.104 -16.750 47.494 1.00 35.47 83 PHE A CA 1
ATOM 635 C C . PHE A 1 83 ? -9.674 -16.319 48.839 1.00 35.47 83 PHE A C 1
ATOM 637 O O . PHE A 1 83 ? -9.097 -15.497 49.544 1.00 35.47 83 PHE A O 1
ATOM 644 N N . ASN A 1 84 ? -10.847 -16.854 49.173 1.00 31.58 84 ASN A N 1
ATOM 645 C CA . ASN A 1 84 ? -11.380 -16.804 50.519 1.00 31.58 84 ASN A CA 1
ATOM 646 C C . ASN A 1 84 ? -10.578 -17.805 51.364 1.00 31.58 84 ASN A C 1
ATOM 648 O O . ASN A 1 84 ? -11.050 -18.867 51.758 1.00 31.58 84 ASN A O 1
ATOM 652 N N . CYS A 1 85 ? -9.299 -17.494 51.558 1.00 38.59 85 CYS A N 1
ATOM 653 C CA . CYS A 1 85 ? -8.486 -18.067 52.609 1.00 38.59 85 CYS A CA 1
ATOM 654 C C . CYS A 1 85 ? -8.846 -17.278 53.862 1.00 38.59 85 CYS A C 1
ATOM 656 O O . CYS A 1 85 ? -8.284 -16.208 54.055 1.00 38.59 85 CYS A O 1
ATOM 658 N N . ASN A 1 86 ? -9.862 -17.736 54.599 1.00 43.25 86 ASN A N 1
ATOM 659 C CA . ASN A 1 86 ? -10.012 -17.635 56.058 1.00 43.25 86 ASN A CA 1
ATOM 660 C C . ASN A 1 86 ? -11.467 -17.939 56.436 1.00 43.25 86 ASN A C 1
ATOM 662 O O . ASN A 1 86 ? -12.353 -17.117 56.220 1.00 43.25 86 ASN A O 1
ATOM 666 N N . ASN A 1 87 ? -11.686 -19.148 56.960 1.00 43.50 87 ASN A N 1
ATOM 667 C CA . ASN A 1 87 ? -12.487 -19.453 58.153 1.00 43.50 87 ASN A CA 1
ATOM 668 C C . ASN A 1 87 ? -12.857 -20.940 58.131 1.00 43.50 87 ASN A C 1
ATOM 670 O O . ASN A 1 87 ? -13.869 -21.327 57.557 1.00 43.50 87 ASN A O 1
ATOM 674 N N . PHE A 1 88 ? -12.031 -21.758 58.779 1.00 39.81 88 PHE A N 1
ATOM 675 C CA . PHE A 1 88 ? -12.467 -23.031 59.351 1.00 39.81 88 PHE A CA 1
ATOM 676 C C . PHE A 1 88 ? -11.828 -23.173 60.733 1.00 39.81 88 PHE A C 1
ATOM 678 O O . PHE A 1 88 ? -10.989 -24.034 60.967 1.00 39.81 88 PHE A O 1
ATOM 685 N N . ASP A 1 89 ? -12.233 -22.286 61.640 1.00 45.56 89 ASP A N 1
ATOM 686 C CA . ASP A 1 89 ? -12.362 -22.666 63.041 1.00 45.56 89 ASP A CA 1
ATOM 687 C C . ASP A 1 89 ? -13.719 -23.371 63.173 1.00 45.56 89 ASP A C 1
ATOM 689 O O . ASP A 1 89 ? -14.740 -22.728 63.411 1.00 45.56 89 ASP A O 1
ATOM 693 N N . ASP A 1 90 ? -13.746 -24.689 62.957 1.00 38.06 90 ASP A N 1
ATOM 694 C CA . ASP A 1 90 ? -14.841 -25.535 63.439 1.00 38.06 90 ASP A CA 1
ATOM 695 C C . ASP A 1 90 ? -14.256 -26.682 64.282 1.00 38.06 90 ASP A C 1
ATOM 697 O O . ASP A 1 90 ? -13.589 -27.581 63.757 1.00 38.06 90 ASP A O 1
ATOM 701 N N . PRO A 1 91 ? -14.433 -26.655 65.614 1.00 50.66 91 PRO A N 1
ATOM 702 C CA . PRO A 1 91 ? -13.918 -27.666 66.511 1.00 50.66 91 PRO A CA 1
ATOM 703 C C . PRO A 1 91 ? -14.941 -28.799 66.613 1.00 50.66 91 PRO A C 1
ATOM 705 O O . PRO A 1 91 ? -15.641 -28.897 67.622 1.00 50.66 91 PRO A O 1
ATOM 708 N N . ARG A 1 92 ? -15.057 -29.635 65.571 1.00 55.84 92 ARG A N 1
ATOM 709 C CA . ARG A 1 92 ? -15.577 -31.019 65.629 1.00 55.84 92 ARG A CA 1
ATOM 710 C C . ARG A 1 92 ? -15.733 -31.608 64.225 1.00 55.84 92 ARG A C 1
ATOM 712 O O . ARG A 1 92 ? -16.677 -31.300 63.513 1.00 55.84 92 ARG A O 1
ATOM 719 N N . GLY A 1 93 ? -14.877 -32.562 63.880 1.00 42.84 93 GLY A N 1
ATOM 720 C CA . GLY A 1 93 ? -15.102 -33.425 62.724 1.00 42.84 93 GLY A CA 1
ATOM 721 C C . GLY A 1 93 ? -13.811 -34.073 62.272 1.00 42.84 93 GLY A C 1
ATOM 722 O O . GLY A 1 93 ? -12.902 -33.404 61.810 1.00 42.84 93 GLY A O 1
ATOM 723 N N . THR A 1 94 ? -13.706 -35.379 62.460 1.00 50.25 94 THR A N 1
ATOM 724 C CA . THR A 1 94 ? -12.608 -36.220 61.985 1.00 50.25 94 THR A CA 1
ATOM 725 C C . THR A 1 94 ? -12.422 -36.093 60.472 1.00 50.25 94 THR A C 1
ATOM 727 O O . THR A 1 94 ? -13.088 -36.787 59.706 1.00 50.25 94 THR A O 1
ATOM 730 N N . ASP A 1 95 ? -11.490 -35.241 60.053 1.00 49.38 95 ASP A N 1
ATOM 731 C CA . ASP A 1 95 ? -10.965 -35.232 58.693 1.00 49.38 95 ASP A CA 1
ATOM 732 C C . ASP A 1 95 ? -10.141 -36.503 58.469 1.00 49.38 95 ASP A C 1
ATOM 734 O O . ASP A 1 95 ? -9.074 -36.698 59.060 1.00 49.38 95 ASP A O 1
ATOM 738 N N . TYR A 1 96 ? -10.625 -37.388 57.596 1.00 58.19 96 TYR A N 1
ATOM 739 C CA . TYR A 1 96 ? -9.808 -38.486 57.098 1.00 58.19 96 TYR A CA 1
ATOM 740 C C . TYR A 1 96 ? -8.653 -37.887 56.271 1.00 58.19 96 TYR A C 1
ATOM 742 O O . TYR A 1 96 ? -8.903 -37.226 55.258 1.00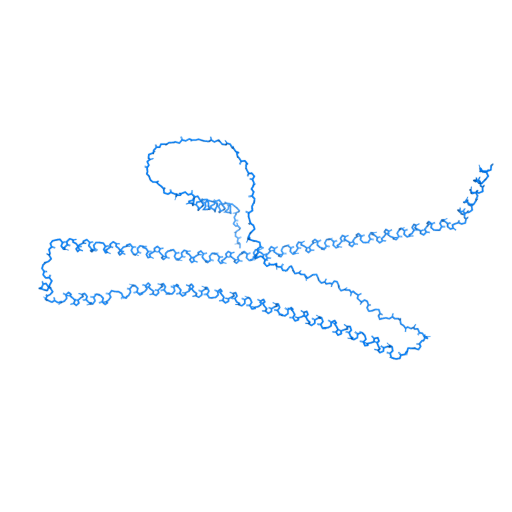 58.19 96 TYR A O 1
ATOM 750 N N . PRO A 1 97 ? -7.376 -38.134 56.623 1.00 72.38 97 PRO A N 1
ATOM 751 C CA . PRO A 1 97 ? -6.217 -37.544 55.937 1.00 72.38 97 PRO A CA 1
ATOM 752 C C . PRO A 1 97 ? -6.170 -37.866 54.433 1.00 72.38 97 PRO A C 1
ATOM 754 O O . PRO A 1 97 ? -5.593 -37.121 53.640 1.00 72.38 97 PRO A O 1
ATOM 757 N N . ILE A 1 98 ? -6.836 -38.948 54.028 1.00 74.00 98 ILE A N 1
ATOM 758 C CA . ILE A 1 98 ? -6.990 -39.389 52.640 1.00 74.00 98 ILE A CA 1
ATOM 759 C C . ILE A 1 98 ? -7.850 -38.409 51.827 1.00 74.00 98 ILE A C 1
ATOM 761 O O . ILE A 1 98 ? -7.552 -38.144 50.667 1.00 74.00 98 ILE A O 1
ATOM 765 N N . GLU A 1 99 ? -8.886 -37.823 52.419 1.00 78.50 99 GLU A N 1
ATOM 766 C CA . GLU A 1 99 ? -9.848 -36.975 51.707 1.00 78.50 99 GLU A CA 1
ATOM 767 C C . GLU A 1 99 ? -9.281 -35.574 51.428 1.00 78.50 99 GLU A C 1
ATOM 769 O O . GLU A 1 99 ? -9.456 -35.017 50.340 1.00 78.50 99 GLU A O 1
ATOM 774 N N . SER A 1 100 ? -8.471 -35.062 52.361 1.00 79.19 100 SER A N 1
ATOM 775 C CA . SER A 1 100 ? -7.630 -33.875 52.163 1.00 79.19 100 SER A CA 1
ATOM 776 C C . SER A 1 100 ? -6.595 -34.087 51.046 1.00 79.19 100 SER A C 1
ATOM 778 O O . SER A 1 100 ? -6.444 -33.244 50.155 1.00 79.19 100 SER A O 1
ATOM 780 N N . LEU A 1 101 ? -5.942 -35.257 51.022 1.00 85.94 101 LEU A N 1
ATOM 781 C CA . LEU A 1 101 ? -5.012 -35.650 49.958 1.00 85.94 101 LEU A CA 1
ATOM 782 C C . LEU A 1 101 ? -5.698 -35.741 48.589 1.00 85.94 101 LEU A C 1
ATOM 784 O O . LEU A 1 101 ? -5.181 -35.194 47.616 1.00 85.94 101 LEU A O 1
ATOM 788 N N . LEU A 1 102 ? -6.879 -36.356 48.507 1.00 88.75 102 LEU A N 1
ATOM 789 C CA . LEU A 1 102 ? -7.654 -36.459 47.265 1.00 88.75 102 LEU A CA 1
ATOM 790 C C . LEU A 1 102 ? -8.071 -35.086 46.727 1.00 88.75 102 LEU A C 1
ATOM 792 O O . LEU A 1 102 ? -7.962 -34.830 45.525 1.00 88.75 102 LEU A O 1
ATOM 796 N N . ARG A 1 103 ? -8.490 -34.169 47.608 1.00 86.94 103 ARG A N 1
ATOM 797 C CA . ARG A 1 103 ? -8.813 -32.787 47.225 1.00 86.94 103 ARG A CA 1
ATOM 798 C C . ARG A 1 103 ? -7.580 -32.062 46.672 1.00 86.94 103 ARG A C 1
ATOM 800 O O . ARG A 1 103 ? -7.678 -31.353 45.672 1.00 86.94 103 ARG A O 1
ATOM 807 N N . LYS A 1 104 ? -6.407 -32.293 47.268 1.00 93.56 104 LYS A N 1
ATOM 808 C CA . LYS A 1 104 ? -5.134 -31.715 46.817 1.00 93.56 104 LYS A CA 1
ATOM 809 C C . LYS A 1 104 ? -4.671 -32.283 45.473 1.00 93.56 104 LYS A C 1
ATOM 811 O O . LYS A 1 104 ? -4.242 -31.513 44.620 1.00 93.56 104 LYS A O 1
ATOM 816 N N . ILE A 1 105 ? -4.832 -33.589 45.248 1.00 92.38 105 ILE A N 1
ATOM 817 C CA . ILE A 1 105 ? -4.550 -34.238 43.955 1.00 92.38 105 ILE A CA 1
ATOM 818 C C . ILE A 1 105 ? -5.433 -33.640 42.856 1.00 92.38 105 ILE A C 1
ATOM 820 O O . ILE A 1 105 ? -4.919 -33.222 41.822 1.00 92.38 105 ILE A O 1
ATOM 824 N N . ARG A 1 106 ? -6.741 -33.502 43.105 1.00 92.00 106 ARG A N 1
ATOM 825 C CA . ARG A 1 106 ? -7.675 -32.911 42.135 1.00 92.00 106 ARG A CA 1
ATOM 826 C C . ARG A 1 106 ? -7.322 -31.456 41.797 1.00 92.00 106 ARG A C 1
ATOM 828 O O . ARG A 1 106 ? -7.415 -31.052 40.639 1.00 92.00 106 ARG A O 1
ATOM 835 N N . ASN A 1 107 ? -6.877 -30.674 42.782 1.00 92.81 107 ASN A N 1
ATOM 836 C CA . ASN A 1 107 ? -6.409 -29.306 42.545 1.00 92.81 107 ASN A CA 1
ATOM 837 C C . ASN A 1 107 ? -5.145 -29.275 41.670 1.00 92.81 107 ASN A C 1
ATOM 839 O O . ASN A 1 107 ? -5.093 -28.509 40.709 1.00 92.81 107 ASN A O 1
ATOM 843 N N . LEU A 1 108 ? -4.171 -30.147 41.942 1.00 95.25 108 LEU A N 1
ATOM 844 C CA . LEU A 1 108 ? -2.940 -30.253 41.151 1.00 95.25 108 LEU A CA 1
ATOM 845 C C . LEU A 1 108 ? -3.203 -30.726 39.711 1.00 95.25 108 LEU A C 1
ATOM 847 O O . LEU A 1 108 ? -2.556 -30.259 38.775 1.00 95.25 108 LEU A O 1
ATOM 851 N N . GLU A 1 109 ? -4.172 -31.619 39.500 1.00 92.94 109 GLU A N 1
ATOM 852 C CA . GLU A 1 109 ? -4.595 -32.039 38.157 1.00 92.94 109 GLU A CA 1
ATOM 853 C C . GLU A 1 109 ? -5.205 -30.883 37.354 1.00 92.94 109 GLU A C 1
ATOM 855 O O . GLU A 1 109 ? -4.892 -30.707 36.171 1.00 92.94 109 GLU A O 1
ATOM 860 N N . ASN A 1 110 ? -6.036 -30.061 38.000 1.00 93.19 110 ASN A N 1
ATOM 861 C CA . ASN A 1 110 ? -6.618 -28.872 37.382 1.00 93.19 110 ASN A CA 1
ATOM 862 C C . ASN A 1 110 ? -5.544 -27.833 37.036 1.00 93.19 110 ASN A C 1
ATOM 864 O O . ASN A 1 110 ? -5.553 -27.278 35.934 1.00 93.19 110 ASN A O 1
ATOM 868 N N . GLU A 1 111 ? -4.582 -27.617 37.933 1.00 95.00 111 GLU A N 1
ATOM 869 C CA . GLU A 1 111 ? -3.461 -26.702 37.715 1.00 95.00 111 GLU A CA 1
ATOM 870 C C . GLU A 1 111 ? -2.562 -27.175 36.565 1.00 95.00 111 GLU A C 1
ATOM 872 O O . GLU A 1 111 ? -2.250 -26.404 35.657 1.00 95.00 111 GLU A O 1
ATOM 877 N N . LYS A 1 112 ? -2.246 -28.475 36.505 1.00 95.62 112 LYS A N 1
ATOM 878 C CA . LYS A 1 112 ? -1.529 -29.081 35.373 1.00 95.62 112 LYS A CA 1
ATOM 879 C C . LYS A 1 112 ? -2.255 -28.837 34.048 1.00 95.62 112 LYS A C 1
ATOM 881 O O . LYS A 1 112 ? -1.619 -28.499 33.047 1.00 95.62 112 LYS A O 1
ATOM 886 N N . LYS A 1 113 ? -3.582 -28.993 34.022 1.00 94.62 113 LYS A N 1
ATOM 887 C CA . LYS A 1 113 ? -4.399 -28.767 32.820 1.00 94.62 113 LYS A CA 1
ATOM 888 C C . LYS A 1 113 ? -4.379 -27.297 32.391 1.00 94.62 113 LYS A C 1
ATOM 890 O O . LYS A 1 113 ? -4.283 -27.011 31.196 1.00 94.62 113 LYS A O 1
ATOM 895 N N . PHE A 1 114 ? -4.420 -26.373 33.350 1.00 94.44 114 PHE A N 1
ATOM 896 C CA . PHE A 1 114 ? -4.305 -24.939 33.096 1.00 94.44 114 PHE A CA 1
ATOM 897 C C . PHE A 1 114 ? -2.926 -24.565 32.535 1.00 94.44 114 PHE A C 1
ATOM 899 O O . PHE A 1 114 ? -2.834 -23.878 31.516 1.00 94.44 114 PHE A O 1
ATOM 906 N N . LEU A 1 115 ? -1.855 -25.078 33.144 1.00 95.62 115 LEU A N 1
ATOM 907 C CA . LEU A 1 115 ? -0.481 -24.833 32.707 1.00 95.62 115 LEU A CA 1
ATOM 908 C C . LEU A 1 115 ? -0.216 -25.380 31.301 1.00 95.62 115 LEU A C 1
ATOM 910 O O . LEU A 1 115 ? 0.385 -24.682 30.488 1.00 95.62 115 LEU A O 1
ATOM 914 N N . LEU A 1 116 ? -0.725 -26.572 30.973 1.00 96.12 116 LEU A N 1
ATOM 915 C CA . LEU A 1 116 ? -0.636 -27.132 29.620 1.00 96.12 116 LEU A CA 1
ATOM 916 C C . LEU A 1 116 ? -1.320 -26.237 28.581 1.00 96.12 116 LEU A C 1
ATOM 918 O O . LEU A 1 116 ? -0.747 -25.968 27.528 1.00 96.12 116 LEU A O 1
ATOM 922 N N . LYS A 1 117 ? -2.515 -25.722 28.890 1.00 94.06 117 LYS A N 1
ATOM 923 C CA . LYS A 1 117 ? -3.234 -24.805 27.995 1.00 94.06 117 LYS A CA 1
ATOM 924 C C . LYS A 1 117 ? -2.485 -23.480 27.813 1.00 94.06 117 LYS A C 1
ATOM 926 O O . LYS A 1 117 ? -2.413 -22.961 26.703 1.00 94.06 117 LYS A O 1
ATOM 931 N N . SER A 1 118 ? -1.898 -22.951 28.887 1.00 94.38 118 SER A N 1
ATOM 932 C CA . SER A 1 118 ? -1.058 -21.747 28.843 1.00 94.38 118 SER A CA 1
ATOM 933 C C . SER A 1 118 ? 0.193 -21.952 27.982 1.00 94.38 118 SER A C 1
ATOM 935 O O . SER A 1 118 ? 0.539 -21.092 27.172 1.00 94.38 118 SER A O 1
ATOM 937 N N . LEU A 1 119 ? 0.839 -23.114 28.103 1.00 95.38 119 LEU A N 1
ATOM 938 C CA . LEU A 1 119 ? 2.016 -23.468 27.315 1.00 95.38 119 LEU A CA 1
ATOM 939 C C . LEU A 1 119 ? 1.687 -23.590 25.819 1.00 95.38 119 LEU A C 1
ATOM 941 O O . LEU A 1 119 ? 2.405 -23.031 24.992 1.00 95.38 119 LEU A O 1
ATOM 945 N N . GLU A 1 120 ? 0.577 -24.248 25.478 1.00 95.31 120 GLU A N 1
ATOM 946 C CA . GLU A 1 120 ? 0.116 -24.372 24.089 1.00 95.31 120 GLU A CA 1
ATOM 947 C C . GLU A 1 120 ? -0.203 -22.998 23.480 1.00 95.31 120 GLU A C 1
ATOM 949 O O . GLU A 1 120 ? 0.211 -22.690 22.363 1.00 95.31 120 GLU A O 1
ATOM 954 N N . ASN A 1 121 ? -0.859 -22.118 24.242 1.00 94.06 121 ASN A N 1
ATOM 955 C CA . ASN A 1 121 ? -1.129 -20.750 23.802 1.00 94.06 121 ASN A CA 1
ATOM 956 C C . ASN A 1 121 ? 0.164 -19.967 23.539 1.00 94.06 121 ASN A C 1
ATOM 958 O O . ASN A 1 121 ? 0.275 -19.306 22.509 1.00 94.06 121 ASN A O 1
ATOM 962 N N . LYS A 1 122 ? 1.158 -20.059 24.434 1.00 94.81 122 LYS A N 1
ATOM 963 C CA . LYS A 1 122 ? 2.458 -19.398 24.237 1.00 94.81 122 LYS A CA 1
ATOM 964 C C . LYS A 1 122 ? 3.179 -19.915 22.994 1.00 94.81 122 LYS A C 1
ATOM 966 O O . LYS A 1 122 ? 3.681 -19.109 22.218 1.00 94.81 122 LYS A O 1
ATOM 971 N N . LYS A 1 123 ? 3.167 -21.230 22.770 1.00 95.56 123 LYS A N 1
ATOM 972 C CA . LYS A 1 123 ? 3.749 -21.859 21.577 1.00 95.56 123 LYS A CA 1
ATOM 973 C C . LYS A 1 123 ? 3.081 -21.375 20.286 1.00 95.56 123 LYS A C 1
ATOM 975 O O . LYS A 1 123 ? 3.767 -21.103 19.305 1.00 95.56 123 LYS A O 1
ATOM 980 N N . ASN A 1 124 ? 1.756 -21.225 20.286 1.00 94.38 124 ASN A N 1
ATOM 981 C CA . ASN A 1 124 ? 1.022 -20.698 19.133 1.00 94.38 124 ASN A CA 1
ATOM 982 C C . ASN A 1 124 ? 1.369 -19.232 18.853 1.00 94.38 124 ASN A C 1
ATOM 984 O O . ASN A 1 124 ? 1.591 -18.865 17.702 1.00 94.38 124 ASN A O 1
ATOM 988 N N . VAL A 1 125 ? 1.477 -18.409 19.898 1.00 92.94 125 VAL A N 1
ATOM 989 C CA . VAL A 1 125 ? 1.906 -17.009 19.767 1.00 92.94 125 VAL A CA 1
ATOM 990 C C . VAL A 1 125 ? 3.328 -16.924 19.206 1.00 92.94 125 VAL A C 1
ATOM 992 O O . VAL A 1 125 ? 3.569 -16.163 18.273 1.00 92.94 125 VAL A O 1
ATOM 995 N N . GLU A 1 126 ? 4.259 -17.733 19.713 1.00 93.31 126 GLU A N 1
ATOM 996 C CA . GLU A 1 126 ? 5.638 -17.793 19.213 1.00 93.31 126 GLU A CA 1
ATOM 997 C C . GLU A 1 126 ? 5.701 -18.197 17.730 1.00 93.31 126 GLU A C 1
ATOM 999 O O . GLU A 1 126 ? 6.435 -17.588 16.948 1.00 93.31 126 GLU A O 1
ATOM 1004 N N . LEU A 1 127 ? 4.891 -19.177 17.317 1.00 94.88 127 LEU A N 1
ATOM 1005 C CA . LEU A 1 127 ? 4.802 -19.606 15.922 1.00 94.88 127 LEU A CA 1
ATOM 1006 C C . LEU A 1 127 ? 4.319 -18.472 15.005 1.00 94.88 127 LEU A C 1
ATOM 1008 O O . LEU A 1 127 ? 4.882 -18.272 13.929 1.00 94.88 127 LEU A O 1
ATOM 1012 N N . GLU A 1 128 ? 3.296 -17.725 15.421 1.00 91.44 128 GLU A N 1
ATOM 1013 C CA . GLU A 1 128 ? 2.781 -16.584 14.657 1.00 91.44 128 GLU A CA 1
ATOM 1014 C C . GLU A 1 128 ? 3.807 -15.444 14.568 1.00 91.44 128 GLU A C 1
ATOM 1016 O O . GLU A 1 128 ? 4.035 -14.912 13.480 1.00 91.44 128 GLU A O 1
ATOM 1021 N N . TYR A 1 129 ? 4.518 -15.133 15.658 1.00 94.12 129 TYR A N 1
ATOM 1022 C CA . TYR A 1 129 ? 5.629 -14.173 15.624 1.00 94.12 129 TYR A CA 1
ATOM 1023 C C . TYR A 1 129 ? 6.732 -14.596 14.652 1.00 94.12 129 TYR A C 1
ATOM 1025 O O . TYR A 1 129 ? 7.231 -13.775 13.879 1.00 94.12 129 TYR A O 1
ATOM 1033 N N . ARG A 1 130 ? 7.094 -15.883 14.644 1.00 93.12 130 ARG A N 1
ATOM 1034 C CA . ARG A 1 130 ? 8.110 -16.411 13.729 1.00 93.12 130 ARG A CA 1
ATOM 1035 C C . ARG A 1 130 ? 7.683 -16.284 12.267 1.00 93.12 130 ARG A C 1
ATOM 1037 O O . ARG A 1 130 ? 8.473 -15.817 11.450 1.00 93.12 130 ARG A O 1
ATOM 1044 N N . LYS A 1 131 ? 6.429 -16.620 11.942 1.00 92.44 131 LYS A N 1
ATOM 1045 C CA . LYS A 1 131 ? 5.876 -16.430 10.589 1.00 92.44 131 LYS A CA 1
ATOM 1046 C C . LYS A 1 131 ? 5.879 -14.959 10.172 1.00 92.44 131 LYS A C 1
ATOM 1048 O O . LYS A 1 131 ? 6.211 -14.651 9.027 1.00 92.44 131 LYS A O 1
ATOM 1053 N N . ALA A 1 132 ? 5.527 -14.047 11.081 1.00 88.81 132 ALA A N 1
ATOM 1054 C CA . ALA A 1 132 ? 5.536 -12.613 10.803 1.00 88.81 132 ALA A CA 1
ATOM 1055 C C . ALA A 1 132 ? 6.952 -12.109 10.472 1.00 88.81 132 ALA A C 1
ATOM 1057 O O . ALA A 1 132 ? 7.138 -11.417 9.470 1.00 88.81 132 ALA A O 1
ATOM 1058 N N . LEU A 1 133 ? 7.956 -12.528 11.250 1.00 89.62 133 LEU A N 1
ATOM 1059 C CA . LEU A 1 133 ? 9.363 -12.198 11.002 1.00 89.62 133 LEU A CA 1
ATOM 1060 C C . LEU A 1 133 ? 9.874 -12.775 9.676 1.00 89.62 133 LEU A C 1
ATOM 1062 O O . LEU A 1 133 ? 10.513 -12.059 8.905 1.00 89.62 133 LEU A O 1
ATOM 1066 N N . GLU A 1 134 ? 9.567 -14.039 9.372 1.00 90.25 134 GLU A N 1
ATOM 1067 C CA . GLU A 1 134 ? 9.928 -14.663 8.089 1.00 90.25 134 GLU A CA 1
ATOM 1068 C C . GLU A 1 134 ? 9.296 -13.916 6.902 1.00 90.25 134 GLU A C 1
ATOM 1070 O O . GLU A 1 134 ? 9.963 -13.661 5.896 1.00 90.25 134 GLU A O 1
ATOM 1075 N N . THR A 1 135 ? 8.040 -13.484 7.039 1.00 88.31 135 THR A N 1
ATOM 1076 C CA . THR A 1 135 ? 7.334 -12.707 6.009 1.00 88.31 135 THR A CA 1
ATOM 1077 C C . THR A 1 135 ? 7.971 -11.330 5.807 1.00 88.31 135 THR A C 1
ATOM 1079 O O . THR A 1 135 ? 8.177 -10.901 4.669 1.00 88.31 135 THR A O 1
ATOM 1082 N N . GLN A 1 136 ? 8.340 -10.647 6.894 1.00 86.75 136 GLN A N 1
ATOM 1083 C CA . GLN A 1 136 ? 9.016 -9.350 6.835 1.00 86.75 136 GLN A CA 1
ATOM 1084 C C . GLN A 1 136 ? 10.407 -9.463 6.193 1.00 86.75 136 GLN A C 1
ATOM 1086 O O . GLN A 1 136 ? 10.757 -8.659 5.327 1.00 86.75 136 GLN A O 1
ATOM 1091 N N . ALA A 1 137 ? 11.180 -10.491 6.551 1.00 85.19 137 ALA A N 1
ATOM 1092 C CA . ALA A 1 137 ? 12.480 -10.758 5.944 1.00 85.19 137 ALA A CA 1
ATOM 1093 C C . ALA A 1 137 ? 12.359 -11.050 4.438 1.00 85.19 137 ALA A C 1
ATOM 1095 O O . ALA A 1 137 ? 13.135 -10.522 3.636 1.00 85.19 137 ALA A O 1
ATOM 1096 N N . ALA A 1 138 ? 11.355 -11.837 4.034 1.00 85.12 138 ALA A N 1
ATOM 1097 C CA . ALA A 1 138 ? 11.078 -12.113 2.628 1.00 85.12 138 ALA A CA 1
ATOM 1098 C C . ALA A 1 138 ? 10.734 -10.831 1.851 1.00 85.12 138 ALA A C 1
ATOM 1100 O O . ALA A 1 138 ? 11.290 -10.613 0.771 1.00 85.12 138 ALA A O 1
ATOM 1101 N N . PHE A 1 139 ? 9.894 -9.961 2.418 1.00 83.75 139 PHE A N 1
ATOM 1102 C CA . PHE A 1 139 ? 9.532 -8.671 1.826 1.00 83.75 139 PHE A CA 1
ATOM 1103 C C . PHE A 1 139 ? 10.759 -7.775 1.600 1.00 83.75 139 PHE A C 1
ATOM 1105 O O . PHE A 1 139 ? 11.012 -7.360 0.468 1.00 83.75 139 PHE A O 1
ATOM 1112 N N . ILE A 1 140 ? 11.586 -7.573 2.633 1.00 79.56 140 ILE A N 1
ATOM 1113 C CA . ILE A 1 140 ? 12.820 -6.772 2.540 1.00 79.56 140 ILE A CA 1
ATOM 1114 C C . ILE A 1 140 ? 13.780 -7.368 1.500 1.00 79.56 140 ILE A C 1
ATOM 1116 O O . ILE A 1 140 ? 14.392 -6.646 0.713 1.00 79.56 140 ILE A O 1
ATOM 1120 N N . SER A 1 141 ? 13.901 -8.700 1.444 1.00 80.19 141 SER A N 1
ATOM 1121 C CA . SER A 1 141 ? 14.753 -9.365 0.453 1.00 80.19 141 SER A CA 1
ATOM 1122 C C . SER A 1 141 ? 14.274 -9.143 -0.988 1.00 80.19 141 SER A C 1
ATOM 1124 O O . SER A 1 141 ? 15.098 -8.992 -1.892 1.00 80.19 141 SER A O 1
ATOM 1126 N N . ALA A 1 142 ? 12.958 -9.101 -1.217 1.00 74.94 142 ALA A N 1
ATOM 1127 C CA . ALA A 1 142 ? 12.370 -8.846 -2.527 1.00 74.94 142 ALA A CA 1
ATOM 1128 C C . ALA A 1 142 ? 12.552 -7.381 -2.951 1.00 74.94 142 ALA A C 1
ATOM 1130 O O . ALA A 1 142 ? 12.896 -7.113 -4.103 1.00 74.94 142 ALA A O 1
ATOM 1131 N N . GLU A 1 143 ? 12.399 -6.442 -2.018 1.00 71.06 143 GLU A N 1
ATOM 1132 C CA . GLU A 1 143 ? 12.621 -5.013 -2.257 1.00 71.06 143 GLU A CA 1
ATOM 1133 C C . GLU A 1 143 ? 14.101 -4.727 -2.572 1.00 71.06 143 GLU A C 1
ATOM 1135 O O . GLU A 1 143 ? 14.411 -4.070 -3.568 1.00 71.06 143 GLU A O 1
ATOM 1140 N N . ASN A 1 144 ? 15.029 -5.358 -1.843 1.00 76.12 144 ASN A N 1
ATOM 1141 C CA . ASN A 1 144 ? 16.462 -5.310 -2.150 1.00 76.12 144 ASN A CA 1
ATOM 1142 C C . ASN A 1 144 ? 16.803 -5.905 -3.526 1.00 76.12 144 ASN A C 1
ATOM 1144 O O . ASN A 1 144 ? 17.658 -5.369 -4.232 1.00 76.12 144 ASN A O 1
ATOM 1148 N N . LYS A 1 145 ? 16.141 -6.995 -3.945 1.00 74.81 145 LYS A N 1
ATOM 1149 C CA . LYS A 1 145 ? 16.314 -7.558 -5.299 1.00 74.81 145 LYS A CA 1
ATOM 1150 C C . LYS A 1 145 ? 15.847 -6.584 -6.381 1.00 74.81 145 LYS A C 1
ATOM 1152 O O . LYS A 1 145 ? 16.532 -6.441 -7.389 1.00 74.81 145 LYS A O 1
ATOM 1157 N N . LYS A 1 146 ? 14.717 -5.904 -6.164 1.00 72.56 146 LYS A N 1
ATOM 1158 C CA . LYS A 1 146 ? 14.181 -4.896 -7.088 1.00 72.56 146 LYS A CA 1
ATOM 1159 C C . LYS A 1 146 ? 15.122 -3.691 -7.210 1.00 72.56 146 LYS A C 1
ATOM 1161 O O . LYS A 1 146 ? 15.399 -3.262 -8.323 1.00 72.56 146 LYS A O 1
ATOM 1166 N N . SER A 1 147 ? 15.670 -3.204 -6.096 1.00 74.31 147 SER A N 1
ATOM 1167 C CA . SER A 1 147 ? 16.658 -2.115 -6.104 1.00 74.31 147 SER A CA 1
ATOM 1168 C C . SER A 1 147 ? 17.931 -2.493 -6.879 1.00 74.31 147 SER A C 1
ATOM 1170 O O . SER A 1 147 ? 18.318 -1.797 -7.815 1.00 74.31 147 SER A O 1
ATOM 1172 N N . ARG A 1 148 ? 18.507 -3.672 -6.591 1.00 71.88 148 ARG A N 1
ATOM 1173 C CA . ARG A 1 148 ? 19.677 -4.198 -7.323 1.00 71.88 148 ARG A CA 1
ATOM 1174 C C . ARG A 1 148 ? 19.417 -4.387 -8.816 1.00 71.88 148 ARG A C 1
ATOM 1176 O O . ARG A 1 148 ? 20.327 -4.212 -9.616 1.00 71.88 148 ARG A O 1
ATOM 1183 N N . PHE A 1 149 ? 18.198 -4.768 -9.202 1.00 77.81 149 PHE A N 1
ATOM 1184 C CA . PHE A 1 149 ? 17.824 -4.886 -10.611 1.00 77.81 149 PHE A CA 1
ATOM 1185 C C . PHE A 1 149 ? 17.924 -3.534 -11.328 1.00 77.81 149 PHE A C 1
ATOM 1187 O O . PHE A 1 149 ? 18.581 -3.455 -12.361 1.00 77.81 149 PHE A O 1
ATOM 1194 N N . TYR A 1 150 ? 17.346 -2.469 -10.762 1.00 71.50 150 TYR A N 1
ATOM 1195 C CA . TYR A 1 150 ? 17.418 -1.137 -11.371 1.00 71.50 150 TYR A CA 1
ATOM 1196 C C . TYR A 1 150 ? 18.842 -0.574 -11.401 1.00 71.50 150 TYR A C 1
ATOM 1198 O O . TYR A 1 150 ? 19.225 0.045 -12.390 1.00 71.50 150 TYR A O 1
ATOM 1206 N N . GLU A 1 151 ? 19.639 -0.823 -10.362 1.00 76.81 151 GLU A N 1
ATOM 1207 C CA . GLU A 1 151 ? 21.052 -0.431 -10.327 1.00 76.81 151 GLU A CA 1
ATOM 1208 C C . GLU A 1 151 ? 21.870 -1.139 -11.420 1.00 76.81 151 GLU A C 1
ATOM 1210 O O . GLU A 1 151 ? 22.628 -0.499 -12.151 1.00 76.81 151 GLU A O 1
ATOM 1215 N N . ASN A 1 152 ? 21.666 -2.447 -11.596 1.00 79.81 152 ASN A N 1
ATOM 1216 C CA . ASN A 1 152 ? 22.345 -3.229 -12.629 1.00 79.81 152 ASN A CA 1
ATOM 1217 C C . ASN A 1 152 ? 21.905 -2.845 -14.047 1.00 79.81 152 ASN A C 1
ATOM 1219 O O . ASN A 1 152 ? 22.751 -2.746 -14.932 1.00 79.81 152 ASN A O 1
ATOM 1223 N N . GLU A 1 153 ? 20.612 -2.609 -14.275 1.00 74.88 153 GLU A N 1
ATOM 1224 C CA . GLU A 1 153 ? 20.100 -2.121 -15.564 1.00 74.88 153 GLU A CA 1
ATOM 1225 C C . GLU A 1 153 ? 20.686 -0.746 -15.907 1.00 74.88 153 GLU A C 1
ATOM 1227 O O . GLU A 1 153 ? 21.130 -0.516 -17.034 1.00 74.88 153 GLU A O 1
ATOM 1232 N N . TRP A 1 154 ? 20.776 0.150 -14.920 1.00 76.69 154 TRP A N 1
ATOM 1233 C CA . TRP A 1 154 ? 21.398 1.460 -15.090 1.00 76.69 154 TRP A CA 1
ATOM 1234 C C . TRP A 1 154 ? 22.898 1.352 -15.419 1.00 76.69 154 TRP A C 1
ATOM 1236 O O . TRP A 1 154 ? 23.374 1.997 -16.357 1.00 76.69 154 TRP A O 1
ATOM 1246 N N . LEU A 1 155 ? 23.639 0.490 -14.713 1.00 76.38 155 LEU A N 1
ATOM 1247 C CA . LEU A 1 155 ? 25.054 0.216 -14.997 1.00 76.38 155 LEU A CA 1
ATOM 1248 C C . LEU A 1 155 ? 25.260 -0.423 -16.379 1.00 76.38 155 LEU A C 1
ATOM 1250 O O . LEU A 1 155 ? 26.186 -0.043 -17.097 1.00 76.38 155 LEU A O 1
ATOM 1254 N N . ASN A 1 156 ? 24.395 -1.358 -16.779 1.00 78.00 156 ASN A N 1
ATOM 1255 C CA . ASN A 1 156 ? 24.422 -1.989 -18.100 1.00 78.00 156 ASN A CA 1
ATOM 1256 C C . ASN A 1 156 ? 24.189 -0.957 -19.210 1.00 78.00 156 ASN A C 1
ATOM 1258 O O . ASN A 1 156 ? 24.941 -0.913 -20.181 1.00 78.00 156 ASN A O 1
ATOM 1262 N N . MET A 1 157 ? 23.212 -0.065 -19.037 1.00 76.69 157 MET A N 1
ATOM 1263 C CA . MET A 1 157 ? 22.958 1.035 -19.967 1.00 76.69 157 MET A CA 1
ATOM 1264 C C . MET A 1 157 ? 24.178 1.959 -20.094 1.00 76.69 157 MET A C 1
ATOM 1266 O O . MET A 1 157 ? 24.594 2.274 -21.208 1.00 76.69 157 MET A O 1
ATOM 1270 N N . LYS A 1 158 ? 24.809 2.340 -18.975 1.00 74.12 158 LYS A N 1
ATOM 1271 C CA . LYS A 1 158 ? 26.031 3.163 -18.986 1.00 74.12 158 LYS A CA 1
ATOM 1272 C C . LYS A 1 158 ? 27.214 2.454 -19.645 1.00 74.12 158 LYS A C 1
ATOM 1274 O O . LYS A 1 158 ? 27.974 3.075 -20.387 1.00 74.12 158 LYS A O 1
ATOM 1279 N N . SER A 1 159 ? 27.354 1.149 -19.421 1.00 75.62 159 SER A N 1
ATOM 1280 C CA . SER A 1 159 ? 28.374 0.323 -20.070 1.00 75.62 159 SER A CA 1
ATOM 1281 C C . SER A 1 159 ? 28.142 0.208 -21.580 1.00 75.62 159 SER A C 1
ATOM 1283 O O . SER A 1 159 ? 29.083 0.366 -22.357 1.00 75.62 159 SER A O 1
ATOM 1285 N N . GLN A 1 160 ? 26.894 0.009 -22.017 1.00 70.50 160 GLN A N 1
ATOM 1286 C CA . GLN A 1 160 ? 26.535 -0.005 -23.435 1.00 70.50 160 GLN A CA 1
ATOM 1287 C C . GLN A 1 160 ? 26.777 1.350 -24.095 1.00 70.50 160 GLN A C 1
ATOM 1289 O O . GLN A 1 160 ? 27.368 1.383 -25.168 1.00 70.50 160 GLN A O 1
ATOM 1294 N N . GLU A 1 161 ? 26.398 2.460 -23.458 1.00 66.69 161 GLU A N 1
ATOM 1295 C CA . GLU A 1 161 ? 26.698 3.817 -23.933 1.00 66.69 161 GLU A CA 1
ATOM 1296 C C . GLU A 1 161 ? 28.208 3.996 -24.154 1.00 66.69 161 GLU A C 1
ATOM 1298 O O . GLU A 1 161 ? 28.647 4.385 -25.240 1.00 66.69 161 GLU A O 1
ATOM 1303 N N . HIS A 1 162 ? 29.017 3.616 -23.162 1.00 65.38 162 HIS A N 1
ATOM 1304 C CA . HIS A 1 162 ? 30.471 3.680 -23.264 1.00 65.38 162 HIS A CA 1
ATOM 1305 C C . HIS A 1 162 ? 31.015 2.758 -24.366 1.00 65.38 162 HIS A C 1
ATOM 1307 O O . HIS A 1 162 ? 31.889 3.161 -25.136 1.00 65.38 162 HIS A O 1
ATOM 1313 N N . SER A 1 163 ? 30.483 1.539 -24.489 1.00 65.44 163 SER A N 1
ATOM 1314 C CA . SER A 1 163 ? 30.843 0.595 -25.548 1.00 65.44 163 SER A CA 1
ATOM 1315 C C . SER A 1 163 ? 30.499 1.162 -26.922 1.00 65.44 163 SER A C 1
ATOM 1317 O O . SER A 1 163 ? 31.376 1.243 -27.767 1.00 65.44 163 SER A O 1
ATOM 1319 N N . PHE A 1 164 ? 29.291 1.672 -27.160 1.00 61.69 164 PHE A N 1
ATOM 1320 C CA . PHE A 1 164 ? 28.926 2.269 -28.449 1.00 61.69 164 PHE A CA 1
ATOM 1321 C C . PHE A 1 164 ? 29.791 3.477 -28.821 1.00 61.69 164 PHE A C 1
ATOM 1323 O O . PHE A 1 164 ? 30.055 3.704 -30.006 1.00 61.69 164 PHE A O 1
ATOM 1330 N N . MET A 1 165 ? 30.257 4.236 -27.830 1.00 58.38 165 MET A N 1
ATOM 1331 C CA . MET A 1 165 ? 31.173 5.355 -28.046 1.00 58.38 165 MET A CA 1
ATOM 1332 C C . MET A 1 165 ? 32.608 4.909 -28.369 1.00 58.38 165 MET A C 1
ATOM 1334 O O . MET A 1 165 ? 33.328 5.648 -29.041 1.00 58.38 165 MET A O 1
ATOM 1338 N N . THR A 1 166 ? 33.020 3.705 -27.954 1.00 58.09 166 THR A N 1
ATOM 1339 C 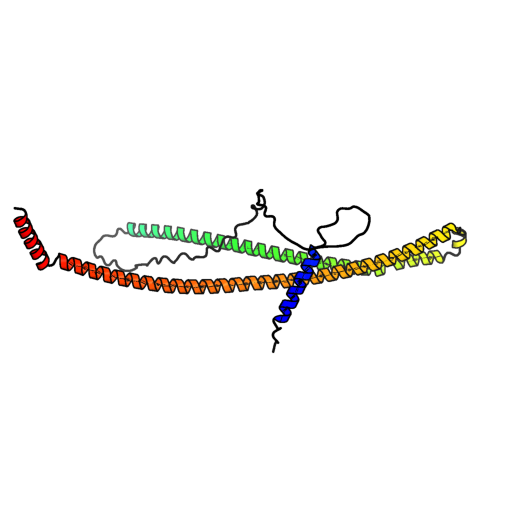CA . THR A 1 166 ? 34.419 3.238 -28.033 1.00 58.09 166 THR A CA 1
ATOM 1340 C C . THR A 1 166 ? 34.660 2.061 -28.990 1.00 58.09 166 THR A C 1
ATOM 1342 O O . THR A 1 166 ? 35.731 1.986 -29.589 1.00 58.09 166 THR A O 1
ATOM 1345 N N . SER A 1 167 ? 33.691 1.167 -29.206 1.00 55.81 167 SER A N 1
ATOM 1346 C CA . SER A 1 167 ? 33.931 -0.185 -29.744 1.00 55.81 167 SER A CA 1
ATOM 1347 C C . SER A 1 167 ? 33.722 -0.371 -31.252 1.00 55.81 167 SER A C 1
ATOM 1349 O O . SER A 1 167 ? 34.129 -1.394 -31.790 1.00 55.81 167 SER A O 1
ATOM 1351 N N . GLY A 1 168 ? 33.167 0.600 -31.982 1.00 53.94 168 GLY A N 1
ATOM 1352 C CA . GLY A 1 168 ? 32.905 0.428 -33.425 1.00 53.94 168 GLY A CA 1
ATOM 1353 C C . GLY A 1 168 ? 33.845 1.178 -34.369 1.00 53.94 168 GLY A C 1
ATOM 1354 O O . GLY A 1 168 ? 33.963 0.821 -35.539 1.00 53.94 168 GLY A O 1
ATOM 1355 N N . ARG A 1 169 ? 34.494 2.252 -33.904 1.00 60.38 169 ARG A N 1
ATOM 1356 C CA . ARG A 1 169 ? 35.185 3.179 -34.817 1.00 60.38 169 ARG A CA 1
ATOM 1357 C C . ARG A 1 169 ? 36.639 2.822 -35.070 1.00 60.38 169 ARG A C 1
ATOM 1359 O O . ARG A 1 169 ? 37.088 3.027 -36.187 1.00 60.38 169 ARG A O 1
ATOM 1366 N N . ALA A 1 170 ? 37.369 2.320 -34.079 1.00 61.38 170 ALA A N 1
ATOM 1367 C CA . ALA A 1 170 ? 38.814 2.133 -34.213 1.00 61.38 170 ALA A CA 1
ATOM 1368 C C . ALA A 1 170 ? 39.200 0.960 -35.142 1.00 61.38 170 ALA A C 1
ATOM 1370 O O . ALA A 1 170 ? 39.959 1.209 -36.076 1.00 61.38 170 ALA A O 1
ATOM 1371 N N . PRO A 1 171 ? 38.636 -0.260 -35.011 1.00 65.12 171 PRO A N 1
ATOM 1372 C CA . PRO A 1 171 ? 39.001 -1.377 -35.891 1.00 65.12 171 PRO A CA 1
ATOM 1373 C C . PRO A 1 171 ? 38.527 -1.175 -37.337 1.00 65.12 171 PRO A C 1
ATOM 1375 O O . PRO A 1 171 ? 39.240 -1.497 -38.286 1.00 65.12 171 PRO A O 1
ATOM 1378 N N . LEU A 1 172 ? 37.335 -0.591 -37.517 1.00 65.31 172 LEU A N 1
ATOM 1379 C CA . LEU A 1 172 ? 36.797 -0.265 -38.838 1.00 65.31 172 LEU A CA 1
ATOM 1380 C C . LEU A 1 172 ? 37.587 0.871 -39.499 1.00 65.31 172 LEU A C 1
ATOM 1382 O O . LEU A 1 172 ? 37.880 0.772 -40.684 1.00 65.31 172 LEU A O 1
ATOM 1386 N N . ARG A 1 173 ? 37.979 1.915 -38.748 1.00 69.75 173 ARG A N 1
ATOM 1387 C CA . ARG A 1 173 ? 38.892 2.951 -39.262 1.00 69.75 173 ARG A CA 1
ATOM 1388 C C . ARG A 1 173 ? 40.212 2.348 -39.695 1.00 69.75 173 ARG A C 1
ATOM 1390 O O . ARG A 1 173 ? 40.603 2.602 -40.816 1.00 69.75 173 ARG A O 1
ATOM 1397 N N . GLN A 1 174 ? 40.827 1.512 -38.865 1.00 72.31 174 GLN A N 1
ATOM 1398 C CA . GLN A 1 174 ? 42.110 0.886 -39.179 1.00 72.31 174 GLN A CA 1
ATOM 1399 C C . GLN A 1 174 ? 42.026 -0.015 -40.423 1.00 72.31 174 GLN A C 1
ATOM 1401 O O . GLN A 1 174 ? 42.915 -0.002 -41.264 1.00 72.31 174 GLN A O 1
ATOM 1406 N N . THR A 1 175 ? 40.926 -0.757 -40.582 1.00 74.88 175 THR A N 1
ATOM 1407 C CA . THR A 1 175 ? 40.696 -1.597 -41.770 1.00 74.88 175 THR A CA 1
ATOM 1408 C C . THR A 1 175 ? 40.435 -0.757 -43.023 1.00 74.88 175 THR A C 1
ATOM 1410 O O . THR A 1 175 ? 40.927 -1.088 -44.096 1.00 74.88 175 THR A O 1
ATOM 1413 N N . LEU A 1 176 ? 39.675 0.337 -42.900 1.00 73.62 176 LEU A N 1
ATOM 1414 C CA . LEU A 1 176 ? 39.433 1.274 -43.999 1.00 73.62 176 LEU A CA 1
ATOM 1415 C C . LEU A 1 176 ? 40.707 2.033 -44.381 1.00 73.62 176 LEU A C 1
ATOM 1417 O O . LEU A 1 176 ? 40.946 2.238 -45.559 1.00 73.62 176 LEU A O 1
ATOM 1421 N N . GLU A 1 177 ? 41.527 2.419 -43.411 1.00 79.12 177 GLU A N 1
ATOM 1422 C CA . GLU A 1 177 ? 42.809 3.099 -43.609 1.00 79.12 177 GLU A CA 1
ATOM 1423 C C . GLU A 1 177 ? 43.769 2.200 -44.397 1.00 79.12 177 GLU A C 1
ATOM 1425 O O . GLU A 1 177 ? 44.194 2.587 -45.480 1.00 79.12 177 GLU A O 1
ATOM 1430 N N . LEU A 1 178 ? 43.937 0.937 -43.980 1.00 79.25 178 LEU A N 1
ATOM 1431 C CA . LEU A 1 178 ? 44.679 -0.080 -44.743 1.00 79.25 178 LEU A CA 1
ATOM 1432 C C . LEU A 1 178 ? 44.099 -0.331 -46.145 1.00 79.25 178 LEU A C 1
ATOM 1434 O O . LEU A 1 178 ? 44.835 -0.640 -47.079 1.00 79.25 178 LEU A O 1
ATOM 1438 N N . PHE A 1 179 ? 42.777 -0.226 -46.303 1.00 75.00 179 PHE A N 1
ATOM 1439 C CA . PHE A 1 179 ? 42.121 -0.362 -47.602 1.00 75.00 179 PHE A CA 1
ATOM 1440 C C . PHE A 1 179 ? 42.406 0.842 -48.509 1.00 75.00 179 PHE A C 1
ATOM 1442 O O . PHE A 1 179 ? 42.670 0.652 -49.685 1.00 75.00 179 PHE A O 1
ATOM 1449 N N . TYR A 1 180 ? 42.398 2.073 -47.993 1.00 71.44 180 TYR A N 1
ATOM 1450 C CA . TYR A 1 180 ? 42.708 3.273 -48.781 1.00 71.44 180 TYR A CA 1
ATOM 1451 C C . TYR A 1 180 ? 44.213 3.464 -49.051 1.00 71.44 180 TYR A C 1
ATOM 1453 O O . TYR A 1 180 ? 44.559 4.216 -49.960 1.00 71.44 180 TYR A O 1
ATOM 1461 N N . GLU A 1 181 ? 45.088 2.772 -48.314 1.00 79.06 181 GLU A N 1
ATOM 1462 C CA . GLU A 1 181 ? 46.547 2.742 -48.520 1.00 79.06 181 GLU A CA 1
ATOM 1463 C C . GLU A 1 181 ? 47.015 1.772 -49.634 1.00 79.06 181 GLU A C 1
ATOM 1465 O O . GLU A 1 181 ? 48.185 1.799 -50.012 1.00 79.06 181 GLU A O 1
ATOM 1470 N N . ASP A 1 182 ? 46.146 0.919 -50.198 1.00 79.25 182 ASP A N 1
ATOM 1471 C CA . ASP A 1 182 ? 46.512 0.018 -51.309 1.00 79.25 182 ASP A CA 1
ATOM 1472 C C . ASP A 1 182 ? 46.653 0.795 -52.635 1.00 79.25 182 ASP A C 1
ATOM 1474 O O . ASP A 1 182 ? 45.668 1.098 -53.311 1.00 79.25 182 ASP A O 1
ATOM 1478 N N . ASP A 1 183 ? 47.890 1.056 -53.068 1.00 74.56 183 ASP A N 1
ATOM 1479 C CA . ASP A 1 183 ? 48.224 1.738 -54.335 1.00 74.56 183 ASP A CA 1
ATOM 1480 C C . ASP A 1 183 ? 47.593 1.089 -55.593 1.00 74.56 183 ASP A C 1
ATOM 1482 O O . ASP A 1 183 ? 47.489 1.707 -56.660 1.00 74.56 183 ASP A O 1
ATOM 1486 N N . GLY A 1 184 ? 47.157 -0.175 -55.503 1.00 73.19 184 GLY A N 1
ATOM 1487 C CA . GLY A 1 184 ? 46.491 -0.919 -56.572 1.00 73.19 184 GLY A CA 1
ATOM 1488 C C . GLY A 1 184 ? 44.961 -0.820 -56.586 1.00 73.19 184 GLY A C 1
ATOM 1489 O O . GLY A 1 184 ? 44.339 -1.402 -57.483 1.00 73.19 184 GLY A O 1
ATOM 1490 N N . LEU A 1 185 ? 44.337 -0.108 -55.640 1.00 71.12 185 LEU A N 1
ATOM 1491 C CA . LEU A 1 185 ? 42.883 -0.119 -55.426 1.00 71.12 185 LEU A CA 1
ATOM 1492 C C . LEU A 1 185 ? 42.085 0.240 -56.685 1.00 71.12 185 LEU A C 1
ATOM 1494 O O . LEU A 1 185 ? 41.162 -0.470 -57.085 1.00 71.12 185 LEU A O 1
ATOM 1498 N N . TYR A 1 186 ? 42.496 1.316 -57.356 1.00 63.38 186 TYR A N 1
ATOM 1499 C CA . TYR A 1 186 ? 41.838 1.828 -58.559 1.00 63.38 186 TYR A CA 1
ATOM 1500 C C . TYR A 1 186 ? 41.910 0.853 -59.742 1.00 63.38 186 TYR A C 1
ATOM 1502 O O . TYR A 1 186 ? 41.010 0.833 -60.581 1.00 63.38 186 TYR A O 1
ATOM 1510 N N . LYS A 1 187 ? 42.951 0.008 -59.808 1.00 70.31 187 LYS A N 1
ATOM 1511 C CA . LYS A 1 187 ? 43.062 -1.051 -60.825 1.00 70.31 187 LYS A CA 1
ATOM 1512 C C . LYS A 1 187 ? 42.167 -2.253 -60.507 1.00 70.31 187 LYS A C 1
ATOM 1514 O O . LYS A 1 187 ? 41.689 -2.891 -61.438 1.00 70.31 187 LYS A O 1
ATOM 1519 N N . LYS A 1 188 ? 41.941 -2.554 -59.222 1.00 73.00 188 LYS A N 1
ATOM 1520 C CA . LYS A 1 188 ? 41.097 -3.672 -58.759 1.00 73.00 188 LYS A CA 1
ATOM 1521 C C . LYS A 1 188 ? 39.597 -3.356 -58.820 1.00 73.00 188 LYS A C 1
ATOM 1523 O O . LYS A 1 188 ? 38.813 -4.248 -59.120 1.00 73.00 188 LYS A O 1
ATOM 1528 N N . LEU A 1 189 ? 39.202 -2.110 -58.543 1.00 69.62 189 LEU A N 1
ATOM 1529 C CA . LEU A 1 189 ? 37.793 -1.687 -58.483 1.00 69.62 189 LEU A CA 1
ATOM 1530 C C . LEU A 1 189 ? 37.217 -1.220 -59.832 1.00 69.62 189 LEU A C 1
ATOM 1532 O O . LEU A 1 189 ? 36.001 -1.235 -60.008 1.00 69.62 189 LEU A O 1
ATOM 1536 N N . GLY A 1 190 ? 38.064 -0.831 -60.792 1.00 71.00 190 GLY A N 1
ATOM 1537 C CA . GLY A 1 190 ? 37.609 -0.231 -62.051 1.00 71.00 190 GLY A CA 1
ATOM 1538 C C . GLY A 1 190 ? 36.987 1.164 -61.860 1.00 71.00 190 GLY A C 1
ATOM 1539 O O . GLY A 1 190 ? 36.955 1.704 -60.756 1.00 71.00 190 GLY A O 1
ATOM 1540 N N . ARG A 1 191 ? 36.514 1.789 -62.951 1.00 75.25 191 ARG A N 1
ATOM 1541 C CA . ARG A 1 191 ? 35.750 3.049 -62.874 1.00 75.25 191 ARG A CA 1
ATOM 1542 C C . ARG A 1 191 ? 34.273 2.741 -62.641 1.00 75.25 191 ARG A C 1
ATOM 1544 O O . ARG A 1 191 ? 33.703 1.925 -63.363 1.00 75.25 191 ARG A O 1
ATOM 1551 N N . LEU A 1 192 ? 33.667 3.416 -61.667 1.00 78.12 192 LEU A N 1
ATOM 1552 C CA . LEU A 1 192 ? 32.231 3.336 -61.414 1.00 78.12 192 LEU A CA 1
ATOM 1553 C C . LEU A 1 192 ? 31.445 3.892 -62.609 1.00 78.12 192 LEU A C 1
ATOM 1555 O O . LEU A 1 192 ? 31.866 4.833 -63.281 1.00 78.12 192 LEU A O 1
ATOM 1559 N N . THR A 1 193 ? 30.289 3.293 -62.876 1.00 84.31 193 THR A N 1
ATOM 1560 C CA . THR A 1 193 ? 29.295 3.866 -63.792 1.00 84.31 193 THR A CA 1
ATOM 1561 C C . THR A 1 193 ? 28.480 4.942 -63.070 1.00 84.31 193 THR A C 1
ATOM 1563 O O . THR A 1 193 ? 28.259 4.850 -61.864 1.00 84.31 193 THR A O 1
ATOM 1566 N N . SER A 1 194 ? 27.959 5.931 -63.802 1.00 83.12 194 SER A N 1
ATOM 1567 C CA . SER A 1 194 ? 27.169 7.036 -63.223 1.00 83.12 194 SER A CA 1
ATOM 1568 C C . SER A 1 194 ? 25.969 6.560 -62.378 1.00 83.12 194 SER A C 1
ATOM 1570 O O . SER A 1 194 ? 25.649 7.143 -61.340 1.00 83.12 194 SER A O 1
ATOM 1572 N N . THR A 1 195 ? 25.336 5.445 -62.763 1.00 86.19 195 THR A N 1
ATOM 1573 C CA . THR A 1 195 ? 24.253 4.823 -61.986 1.00 86.19 195 THR A CA 1
ATOM 1574 C C . THR A 1 195 ? 24.742 4.284 -60.640 1.00 86.19 195 THR A C 1
ATOM 1576 O O . THR A 1 195 ? 24.061 4.457 -59.632 1.00 86.19 195 THR A O 1
ATOM 1579 N N . GLN A 1 196 ? 25.927 3.665 -60.600 1.00 84.12 196 GLN A N 1
ATOM 1580 C CA . GLN A 1 196 ? 26.527 3.184 -59.353 1.00 84.12 196 GLN A CA 1
ATOM 1581 C C . GLN A 1 196 ? 26.940 4.349 -58.449 1.00 84.12 196 GLN A C 1
ATOM 1583 O O . GLN A 1 196 ? 26.722 4.277 -57.246 1.00 84.12 196 GLN A O 1
ATOM 1588 N N . GLU A 1 197 ? 27.467 5.439 -59.012 1.00 85.69 197 GLU A N 1
ATOM 1589 C CA . GLU A 1 197 ? 27.808 6.649 -58.248 1.00 85.69 197 GLU A CA 1
ATOM 1590 C C . GLU A 1 197 ? 26.570 7.274 -57.596 1.00 85.69 197 GLU A C 1
ATOM 1592 O O . GLU A 1 197 ? 26.595 7.606 -56.413 1.00 85.69 197 GLU A O 1
ATOM 1597 N N . THR A 1 198 ? 25.459 7.359 -58.334 1.00 87.06 198 THR A N 1
ATOM 1598 C CA . THR A 1 198 ? 24.193 7.897 -57.809 1.00 87.06 198 THR A CA 1
ATOM 1599 C C . THR A 1 198 ? 23.612 6.984 -56.727 1.00 87.06 198 THR A C 1
ATOM 1601 O O . THR A 1 198 ? 23.147 7.456 -55.693 1.00 87.06 198 THR A O 1
ATOM 1604 N N . PHE A 1 199 ? 23.681 5.664 -56.922 1.00 88.38 199 PHE A N 1
ATOM 1605 C CA . PHE A 1 199 ? 23.240 4.694 -55.920 1.00 88.38 199 PHE A CA 1
ATOM 1606 C C . PHE A 1 199 ? 24.072 4.771 -54.630 1.00 88.38 199 PHE A C 1
ATOM 1608 O O . PHE A 1 199 ? 23.511 4.767 -53.536 1.00 88.38 199 PHE A O 1
ATOM 1615 N N . ILE A 1 200 ? 25.398 4.894 -54.749 1.00 86.56 200 ILE A N 1
ATOM 1616 C CA . ILE A 1 200 ? 26.302 5.072 -53.606 1.00 86.56 200 ILE A CA 1
ATOM 1617 C C . ILE A 1 200 ? 26.014 6.398 -52.890 1.00 86.56 200 ILE A C 1
ATOM 1619 O O . ILE A 1 200 ? 25.957 6.414 -51.662 1.00 86.56 200 ILE A O 1
ATOM 1623 N N . ALA A 1 201 ? 25.791 7.491 -53.624 1.00 86.00 201 ALA A N 1
ATOM 1624 C CA . ALA A 1 201 ? 25.454 8.787 -53.036 1.00 86.00 201 ALA A CA 1
ATOM 1625 C C . ALA A 1 201 ? 24.154 8.727 -52.215 1.00 86.00 201 ALA A C 1
ATOM 1627 O O . ALA A 1 201 ? 24.147 9.158 -51.061 1.00 86.00 201 ALA A O 1
ATOM 1628 N N . ASN A 1 202 ? 23.101 8.106 -52.760 1.00 91.31 202 ASN A N 1
ATOM 1629 C CA . ASN A 1 202 ? 21.831 7.916 -52.053 1.00 91.31 202 ASN A CA 1
ATOM 1630 C C . ASN A 1 202 ? 22.005 7.054 -50.791 1.00 91.31 202 ASN A C 1
ATOM 1632 O O . ASN A 1 202 ? 21.513 7.410 -49.726 1.00 91.31 202 ASN A O 1
ATOM 1636 N N . LEU A 1 203 ? 22.768 5.957 -50.876 1.00 92.50 203 LEU A N 1
ATOM 1637 C CA . LEU A 1 203 ? 23.079 5.109 -49.719 1.00 92.50 203 LEU A CA 1
ATOM 1638 C C . LEU A 1 203 ? 23.821 5.868 -48.614 1.00 92.50 203 LEU A C 1
ATOM 1640 O O . LEU A 1 203 ? 23.537 5.671 -47.433 1.00 92.50 203 LEU A O 1
ATOM 1644 N N . ILE A 1 204 ? 24.781 6.721 -48.980 1.00 89.50 204 ILE A N 1
ATOM 1645 C CA . ILE A 1 204 ? 25.506 7.561 -48.020 1.00 89.50 204 ILE A CA 1
ATOM 1646 C C . ILE A 1 204 ? 24.533 8.527 -47.341 1.00 89.50 204 ILE A C 1
ATOM 1648 O O . ILE A 1 204 ? 24.558 8.652 -46.113 1.00 89.50 204 ILE A O 1
ATOM 1652 N N . GLU A 1 205 ? 23.665 9.181 -48.113 1.00 92.06 205 GLU A N 1
ATOM 1653 C CA . GLU A 1 205 ? 22.660 10.103 -47.587 1.00 92.06 205 GLU A CA 1
ATOM 1654 C C . GLU A 1 205 ? 21.701 9.400 -46.614 1.00 92.06 205 GLU A C 1
ATOM 1656 O O . GLU A 1 205 ? 21.567 9.846 -45.468 1.00 92.06 205 GLU A O 1
ATOM 1661 N N . ASP A 1 206 ? 21.138 8.255 -47.005 1.00 91.44 206 ASP A N 1
ATOM 1662 C CA . ASP A 1 206 ? 20.270 7.427 -46.163 1.00 91.44 206 ASP A CA 1
ATOM 1663 C C . ASP A 1 206 ? 20.972 7.001 -44.871 1.00 91.44 206 ASP A C 1
ATOM 1665 O O . ASP A 1 206 ? 20.417 7.138 -43.778 1.00 91.44 206 ASP A O 1
ATOM 1669 N N . HIS A 1 207 ? 22.234 6.569 -44.952 1.00 91.69 207 HIS A N 1
ATOM 1670 C CA . HIS A 1 207 ? 23.023 6.248 -43.765 1.00 91.69 207 HIS A CA 1
ATOM 1671 C C . HIS A 1 207 ? 23.212 7.454 -42.840 1.00 91.69 207 HIS A C 1
ATOM 1673 O O . HIS A 1 207 ? 23.158 7.302 -41.613 1.00 91.69 207 HIS A O 1
ATOM 1679 N N . THR A 1 208 ? 23.409 8.659 -43.385 1.00 91.62 208 THR A N 1
ATOM 1680 C CA . THR A 1 208 ? 23.513 9.868 -42.555 1.00 91.62 208 THR A CA 1
ATOM 1681 C C . THR A 1 208 ? 22.185 10.222 -41.885 1.00 91.62 208 THR A C 1
ATOM 1683 O O . THR A 1 208 ? 22.186 10.656 -40.728 1.00 91.62 208 THR A O 1
ATOM 1686 N N . ASN A 1 209 ? 21.060 10.009 -42.575 1.00 92.69 209 ASN A N 1
ATOM 1687 C CA . ASN A 1 209 ? 19.716 10.204 -42.036 1.00 92.69 209 ASN A CA 1
ATOM 1688 C C . ASN A 1 209 ? 19.449 9.208 -40.897 1.00 92.69 209 ASN A C 1
ATOM 1690 O O . ASN A 1 209 ? 19.134 9.627 -39.782 1.00 92.69 209 ASN A O 1
ATOM 1694 N N . LEU A 1 210 ? 19.709 7.916 -41.118 1.00 91.88 210 LEU A N 1
ATOM 1695 C CA . LEU A 1 210 ? 19.559 6.864 -40.107 1.00 91.88 210 LEU A CA 1
ATOM 1696 C C . LEU A 1 210 ? 20.427 7.113 -38.868 1.00 91.88 210 LEU A C 1
ATOM 1698 O O . LEU A 1 210 ? 19.976 6.930 -37.737 1.00 91.88 210 LEU A O 1
ATOM 1702 N N . ALA A 1 211 ? 21.668 7.575 -39.041 1.00 84.50 211 ALA A N 1
ATOM 1703 C CA . ALA A 1 211 ? 22.531 7.921 -37.914 1.00 84.50 211 ALA A CA 1
A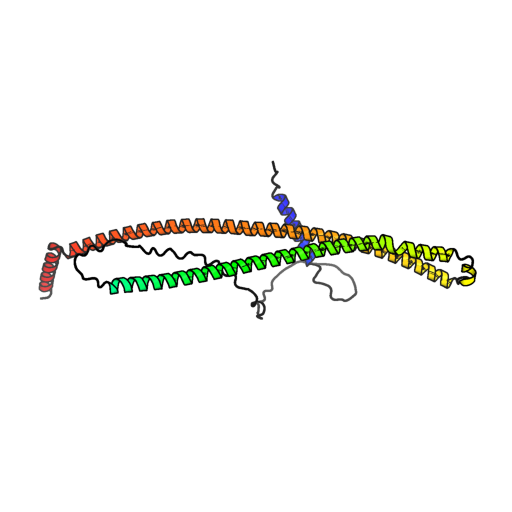TOM 1704 C C . ALA A 1 211 ? 21.963 9.087 -37.083 1.00 84.50 211 ALA A C 1
ATOM 1706 O O . ALA A 1 211 ? 22.039 9.067 -35.848 1.00 84.50 211 ALA A O 1
ATOM 1707 N N . ARG A 1 212 ? 21.368 10.094 -37.741 1.00 91.44 212 ARG A N 1
ATOM 1708 C CA . ARG A 1 212 ? 20.685 11.212 -37.071 1.00 91.44 212 ARG A CA 1
ATOM 1709 C C . ARG A 1 212 ? 19.448 10.737 -36.309 1.00 91.44 212 ARG A C 1
ATOM 1711 O O . ARG A 1 212 ? 19.304 11.085 -35.135 1.00 91.44 212 ARG A O 1
ATOM 1718 N N . GLU A 1 213 ? 18.611 9.908 -36.926 1.00 93.06 213 GLU A N 1
ATOM 1719 C CA . GLU A 1 213 ? 17.425 9.327 -36.285 1.00 93.06 213 GLU A CA 1
ATOM 1720 C C . GLU A 1 213 ? 17.793 8.469 -35.076 1.00 93.06 213 GLU A C 1
ATOM 1722 O O . GLU A 1 213 ? 17.244 8.673 -33.993 1.00 93.06 213 GLU A O 1
ATOM 1727 N N . ARG A 1 214 ? 18.793 7.587 -35.211 1.00 89.69 214 ARG A N 1
ATOM 1728 C CA . ARG A 1 214 ? 19.302 6.757 -34.110 1.00 89.69 214 ARG A CA 1
ATOM 1729 C C . ARG A 1 214 ? 19.730 7.607 -32.917 1.00 89.69 214 ARG A C 1
ATOM 1731 O O . ARG A 1 214 ? 19.387 7.298 -31.780 1.00 89.69 214 ARG A O 1
ATOM 1738 N N . ASN A 1 215 ? 20.477 8.682 -33.160 1.00 84.69 215 ASN A N 1
ATOM 1739 C CA . ASN A 1 215 ? 20.942 9.565 -32.090 1.00 84.69 215 ASN A CA 1
ATOM 1740 C C . ASN A 1 215 ? 19.787 10.348 -31.446 1.00 84.69 215 ASN A C 1
ATOM 1742 O O . ASN A 1 215 ? 19.785 10.539 -30.231 1.00 84.69 215 ASN A O 1
ATOM 1746 N N . SER A 1 216 ? 18.792 10.772 -32.233 1.00 92.62 216 SER A N 1
ATOM 1747 C CA . SER A 1 216 ? 17.577 11.403 -31.703 1.00 92.62 216 SER A CA 1
ATOM 1748 C C . SER A 1 216 ? 16.780 10.437 -30.824 1.00 92.62 216 SER A C 1
ATOM 1750 O O . SER A 1 216 ? 16.403 10.791 -29.707 1.00 92.62 216 SER A O 1
ATOM 1752 N N . LEU A 1 217 ? 16.578 9.203 -31.291 1.00 90.38 217 LEU A N 1
ATOM 1753 C CA . LEU A 1 217 ? 15.859 8.168 -30.555 1.00 90.38 217 LEU A CA 1
ATOM 1754 C C . LEU A 1 217 ? 16.585 7.788 -29.260 1.00 90.38 217 LEU A C 1
ATOM 1756 O O . LEU A 1 217 ? 15.951 7.707 -28.214 1.00 90.38 217 LEU A O 1
ATOM 1760 N N . SER A 1 218 ? 17.911 7.629 -29.309 1.00 85.25 218 SER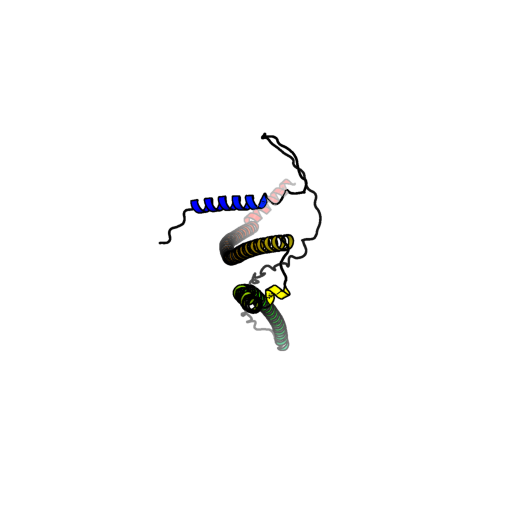 A N 1
ATOM 1761 C CA . SER A 1 218 ? 18.733 7.346 -28.127 1.00 85.25 218 SER A CA 1
ATOM 1762 C C . SER A 1 218 ? 18.593 8.427 -27.056 1.00 85.25 218 SER A C 1
ATOM 1764 O O . SER A 1 218 ? 18.519 8.106 -25.874 1.00 85.25 218 SER A O 1
ATOM 1766 N N . ARG A 1 219 ? 18.523 9.704 -27.455 1.00 88.12 219 ARG A N 1
ATOM 1767 C CA . ARG A 1 219 ? 18.325 10.814 -26.516 1.00 88.12 219 ARG A CA 1
ATOM 1768 C C . ARG A 1 219 ? 16.940 10.770 -25.875 1.00 88.12 219 ARG A C 1
ATOM 1770 O O . ARG A 1 219 ? 16.843 10.827 -24.657 1.00 88.12 219 ARG A O 1
ATOM 1777 N N . LYS A 1 220 ? 15.889 10.588 -26.682 1.00 91.69 220 LYS A N 1
ATOM 1778 C CA . LYS A 1 220 ? 14.509 10.455 -26.183 1.00 91.69 220 LYS A CA 1
ATOM 1779 C C . LYS A 1 220 ? 14.353 9.266 -25.235 1.00 91.69 220 LYS A C 1
ATOM 1781 O O . LYS A 1 220 ? 13.634 9.358 -24.248 1.00 91.69 220 LYS A O 1
ATOM 1786 N N . TYR A 1 221 ? 15.023 8.151 -25.530 1.00 89.19 221 TYR A N 1
ATOM 1787 C CA . TYR A 1 221 ? 15.039 6.989 -24.647 1.00 89.19 221 TYR A CA 1
ATOM 1788 C C . TYR A 1 221 ? 15.692 7.320 -23.301 1.00 89.19 221 TYR A C 1
ATOM 1790 O O . TYR A 1 221 ? 15.108 7.019 -22.265 1.00 89.19 221 TYR A O 1
ATOM 1798 N N . GLN A 1 222 ? 16.847 7.993 -23.306 1.00 83.38 222 GLN A N 1
ATOM 1799 C CA . GLN A 1 222 ? 17.512 8.415 -22.072 1.00 83.38 222 GLN A CA 1
ATOM 1800 C C . GLN A 1 222 ? 16.627 9.353 -21.240 1.00 83.38 222 GLN A C 1
ATOM 1802 O O . GLN A 1 222 ? 16.436 9.116 -20.052 1.00 83.38 222 GLN A O 1
ATOM 1807 N N . GLU A 1 223 ? 16.023 10.360 -21.875 1.00 90.38 223 GLU A N 1
ATOM 1808 C CA . GLU A 1 223 ? 15.086 11.285 -21.224 1.00 90.38 223 GLU A CA 1
ATOM 1809 C C . GLU A 1 223 ? 13.893 10.539 -20.597 1.00 90.38 223 GLU A C 1
ATOM 1811 O O . GLU A 1 223 ? 13.491 10.837 -19.472 1.00 90.38 223 GLU A O 1
ATOM 1816 N N . ALA A 1 224 ? 13.350 9.530 -21.287 1.00 87.44 224 ALA A N 1
ATOM 1817 C CA . ALA A 1 224 ? 12.256 8.709 -20.771 1.00 87.44 224 ALA A CA 1
ATOM 1818 C C . ALA A 1 224 ? 12.682 7.826 -19.585 1.00 87.44 224 ALA A C 1
ATOM 1820 O O . ALA A 1 224 ? 11.916 7.662 -18.633 1.00 87.44 224 ALA A O 1
ATOM 1821 N N . VAL A 1 225 ? 13.891 7.259 -19.623 1.00 84.50 225 VAL A N 1
ATOM 1822 C CA . VAL A 1 225 ? 14.458 6.491 -18.503 1.00 84.50 225 VAL A CA 1
ATOM 1823 C C . VAL A 1 225 ? 14.652 7.393 -17.282 1.00 84.50 225 VAL A C 1
ATOM 1825 O O . VAL A 1 225 ? 14.225 7.024 -16.187 1.00 84.50 225 VAL A O 1
ATOM 1828 N N . ASP A 1 226 ? 15.209 8.589 -17.469 1.00 85.69 226 ASP A N 1
ATOM 1829 C CA . ASP A 1 226 ? 15.443 9.548 -16.386 1.00 85.69 226 ASP A CA 1
ATOM 1830 C C . ASP A 1 226 ? 14.117 10.031 -15.766 1.00 85.69 226 ASP A C 1
ATOM 1832 O O . ASP A 1 226 ? 13.975 10.060 -14.541 1.00 85.69 226 ASP A O 1
ATOM 1836 N N . ALA A 1 227 ? 13.107 10.330 -16.591 1.00 89.75 227 ALA A N 1
ATOM 1837 C CA . ALA A 1 227 ? 11.768 10.693 -16.120 1.00 89.75 227 ALA A CA 1
ATOM 1838 C C . ALA A 1 227 ? 11.096 9.550 -15.338 1.00 89.75 227 ALA A C 1
ATOM 1840 O O . ALA A 1 227 ? 10.527 9.774 -14.268 1.00 89.75 227 ALA A O 1
ATOM 1841 N N . ASN A 1 228 ? 11.200 8.307 -15.822 1.00 88.56 228 ASN A N 1
ATOM 1842 C CA . ASN A 1 228 ? 10.679 7.137 -15.111 1.00 88.56 228 ASN A CA 1
ATOM 1843 C C . ASN A 1 228 ? 11.364 6.933 -13.756 1.00 88.56 228 ASN A C 1
ATOM 1845 O O . ASN A 1 228 ? 10.704 6.576 -12.778 1.00 88.56 228 ASN A O 1
ATOM 1849 N N . PHE A 1 229 ? 12.670 7.183 -13.674 1.00 87.25 229 PHE A N 1
ATOM 1850 C CA . PHE A 1 229 ? 13.399 7.101 -12.415 1.00 87.25 229 PHE A CA 1
ATOM 1851 C C . PHE A 1 229 ? 12.933 8.167 -11.411 1.00 87.25 229 PHE A C 1
ATOM 1853 O O . PHE A 1 229 ? 12.711 7.853 -10.241 1.00 87.25 229 PHE A O 1
ATOM 1860 N N . GLN A 1 230 ? 12.691 9.401 -11.859 1.00 90.31 230 GLN A N 1
ATOM 1861 C CA . GLN A 1 230 ? 12.126 10.456 -11.007 1.00 90.31 230 GLN A CA 1
ATOM 1862 C C . GLN A 1 230 ? 10.715 10.102 -10.511 1.00 90.31 230 GLN A C 1
ATOM 1864 O O . GLN A 1 230 ? 10.428 10.234 -9.320 1.00 90.31 230 GLN A O 1
ATOM 1869 N N . LEU A 1 231 ? 9.851 9.584 -11.390 1.00 93.00 231 LEU A N 1
ATOM 1870 C CA . LEU A 1 231 ? 8.511 9.116 -11.015 1.00 93.00 231 LEU A CA 1
ATOM 1871 C C . LEU A 1 231 ? 8.562 7.968 -10.003 1.00 93.00 231 LEU A C 1
ATOM 1873 O O . LEU A 1 231 ? 7.735 7.900 -9.093 1.00 93.00 231 LEU A O 1
ATOM 1877 N N . TYR A 1 232 ? 9.532 7.064 -10.136 1.00 89.88 232 TYR A N 1
ATOM 1878 C CA . TYR A 1 232 ? 9.750 6.004 -9.158 1.00 89.88 232 TYR A CA 1
ATOM 1879 C C . TYR A 1 232 ? 10.102 6.578 -7.777 1.00 89.88 232 TYR A C 1
ATOM 1881 O O . TYR A 1 232 ? 9.487 6.196 -6.782 1.00 89.88 232 TYR A O 1
ATOM 1889 N N . GLN A 1 233 ? 11.023 7.545 -7.710 1.00 87.38 233 GLN A N 1
ATOM 1890 C CA . GLN A 1 233 ? 11.395 8.200 -6.450 1.00 87.38 233 GLN A CA 1
ATOM 1891 C C . GLN A 1 233 ? 10.214 8.931 -5.795 1.00 87.38 233 GLN A C 1
ATOM 1893 O O . GLN A 1 233 ? 10.009 8.820 -4.585 1.00 87.38 233 GLN A O 1
ATOM 1898 N N . GLN A 1 234 ? 9.405 9.642 -6.586 1.00 92.19 234 GLN A N 1
ATOM 1899 C CA . GLN A 1 234 ? 8.200 10.313 -6.091 1.00 92.19 234 GLN A CA 1
ATOM 1900 C C . GLN A 1 234 ? 7.174 9.315 -5.544 1.00 92.19 234 GLN A C 1
ATOM 1902 O O . GLN A 1 234 ? 6.622 9.536 -4.467 1.00 92.19 234 GLN A O 1
ATOM 1907 N N . ASN A 1 235 ? 6.955 8.193 -6.236 1.00 93.00 235 ASN A N 1
ATOM 1908 C CA . ASN A 1 235 ? 6.055 7.141 -5.764 1.00 93.00 235 ASN A CA 1
ATOM 1909 C C . ASN A 1 235 ? 6.511 6.531 -4.434 1.00 93.00 235 ASN A C 1
ATOM 1911 O O . ASN A 1 235 ? 5.678 6.310 -3.556 1.00 93.00 235 ASN A O 1
ATOM 1915 N N . GLU A 1 236 ? 7.811 6.295 -4.245 1.00 87.12 236 GLU A N 1
ATOM 1916 C CA . GLU A 1 236 ? 8.318 5.793 -2.962 1.00 87.12 236 GLU A CA 1
ATOM 1917 C C . GLU A 1 236 ? 8.146 6.828 -1.833 1.00 87.12 236 GLU A C 1
ATOM 1919 O O . GLU A 1 236 ? 7.743 6.460 -0.726 1.00 87.12 236 GLU A O 1
ATOM 1924 N N . MET A 1 237 ? 8.323 8.129 -2.105 1.00 90.31 237 MET A N 1
ATOM 1925 C CA . MET A 1 237 ? 7.989 9.175 -1.125 1.00 90.31 237 MET A CA 1
ATOM 1926 C C . MET A 1 237 ? 6.496 9.200 -0.778 1.00 90.31 237 MET A C 1
ATOM 1928 O O . MET A 1 237 ? 6.143 9.256 0.401 1.00 90.31 237 MET A O 1
ATOM 1932 N N . LEU A 1 238 ? 5.611 9.128 -1.776 1.00 95.25 238 LEU A N 1
ATOM 1933 C CA . LEU A 1 238 ? 4.160 9.104 -1.561 1.00 95.25 238 LEU A CA 1
ATOM 1934 C C . LEU A 1 238 ? 3.727 7.869 -0.766 1.00 95.25 238 LEU A C 1
ATOM 1936 O O . LEU A 1 238 ? 2.899 7.966 0.139 1.00 95.25 238 LEU A O 1
ATOM 1940 N N . LYS A 1 239 ? 4.322 6.707 -1.046 1.00 92.94 239 LYS A N 1
ATOM 1941 C CA . LYS A 1 239 ? 4.098 5.472 -0.286 1.00 92.94 239 LYS A CA 1
ATOM 1942 C C . LYS A 1 239 ? 4.490 5.651 1.183 1.00 92.94 239 LYS A C 1
ATOM 1944 O O . LYS A 1 239 ? 3.696 5.308 2.058 1.00 92.94 239 LYS A O 1
ATOM 1949 N N . ALA A 1 240 ? 5.647 6.253 1.466 1.00 92.00 240 ALA A N 1
ATOM 1950 C CA . ALA A 1 240 ? 6.070 6.558 2.835 1.00 92.00 240 ALA A CA 1
ATOM 1951 C C . ALA A 1 240 ? 5.133 7.563 3.535 1.00 92.00 240 ALA A C 1
ATOM 1953 O O . ALA A 1 240 ? 4.793 7.394 4.707 1.00 92.00 240 ALA A O 1
ATOM 1954 N N . GLN A 1 241 ? 4.663 8.593 2.827 1.00 94.69 241 GLN A N 1
ATOM 1955 C CA . GLN A 1 241 ? 3.683 9.547 3.361 1.00 94.69 241 GLN A CA 1
ATOM 1956 C C . GLN A 1 241 ? 2.337 8.879 3.674 1.00 94.69 241 GLN A C 1
ATOM 1958 O O . GLN A 1 241 ? 1.779 9.111 4.746 1.00 94.69 241 GLN A O 1
ATOM 1963 N N . ASN A 1 242 ? 1.846 8.005 2.792 1.00 95.00 242 ASN A N 1
ATOM 1964 C CA . ASN A 1 242 ? 0.605 7.259 2.998 1.00 95.00 242 ASN A CA 1
ATOM 1965 C C . ASN A 1 242 ? 0.674 6.345 4.224 1.00 95.00 242 ASN A C 1
ATOM 1967 O O . ASN A 1 242 ? -0.271 6.321 5.009 1.00 95.00 242 ASN A O 1
ATOM 1971 N N . VAL A 1 243 ? 1.792 5.642 4.429 1.00 94.75 243 VAL A N 1
ATOM 1972 C CA . VAL A 1 243 ? 1.999 4.827 5.639 1.00 94.75 243 VAL A CA 1
ATOM 1973 C C . VAL A 1 243 ? 1.899 5.695 6.896 1.00 94.75 243 VAL A C 1
ATOM 1975 O O . VAL A 1 243 ? 1.124 5.375 7.795 1.00 94.75 243 VAL A O 1
ATOM 1978 N N . ASN A 1 244 ? 2.584 6.842 6.917 1.00 94.69 244 ASN A N 1
ATOM 1979 C CA . ASN A 1 244 ? 2.529 7.777 8.044 1.00 94.69 244 ASN A CA 1
ATOM 1980 C C . ASN A 1 244 ? 1.117 8.335 8.301 1.00 94.69 244 ASN A C 1
ATOM 1982 O O . ASN A 1 244 ? 0.738 8.569 9.447 1.00 94.69 244 ASN A O 1
ATOM 1986 N N . LEU A 1 245 ? 0.332 8.602 7.252 1.00 94.75 245 LEU A N 1
ATOM 1987 C CA . LEU A 1 245 ? -1.050 9.072 7.398 1.00 94.75 245 LEU A CA 1
ATOM 1988 C C . LEU A 1 245 ? -1.962 7.985 7.970 1.00 94.75 245 LEU A C 1
ATOM 1990 O O . LEU A 1 245 ? -2.776 8.273 8.844 1.00 94.75 245 LEU A O 1
ATOM 1994 N N . VAL A 1 246 ? -1.816 6.743 7.506 1.00 95.69 246 VAL A N 1
ATOM 1995 C CA . VAL A 1 246 ? -2.577 5.601 8.029 1.00 95.69 246 VAL A CA 1
ATOM 1996 C C . VAL A 1 246 ? -2.270 5.375 9.509 1.00 95.69 246 VAL A C 1
ATOM 1998 O O . VAL A 1 246 ? -3.198 5.176 10.291 1.00 95.69 246 VAL A O 1
ATOM 2001 N N . GLU A 1 247 ? -1.000 5.460 9.905 1.00 93.88 247 GLU A N 1
ATOM 2002 C CA . GLU A 1 247 ? -0.583 5.320 11.303 1.00 93.88 247 GLU A CA 1
ATOM 2003 C C . GLU A 1 247 ? -1.172 6.427 12.187 1.00 93.88 247 GLU A C 1
ATOM 2005 O O . GLU A 1 247 ? -1.836 6.133 13.179 1.00 93.88 247 GLU A O 1
ATOM 2010 N N . ARG A 1 248 ? -1.083 7.696 11.766 1.00 94.44 248 ARG A N 1
ATOM 2011 C CA . ARG A 1 248 ? -1.717 8.806 12.500 1.00 94.44 248 ARG A CA 1
ATOM 2012 C C . ARG A 1 248 ? -3.233 8.664 12.606 1.00 94.44 248 ARG A C 1
ATOM 2014 O O . ARG A 1 248 ? -3.803 8.957 13.653 1.00 94.44 248 ARG A O 1
ATOM 2021 N N . ASN A 1 249 ? -3.900 8.231 11.537 1.00 95.56 249 ASN A N 1
ATOM 2022 C CA . ASN A 1 249 ? -5.347 8.014 11.561 1.00 95.56 249 ASN A CA 1
ATOM 2023 C C . ASN A 1 249 ? -5.729 6.917 12.554 1.00 95.56 249 ASN A C 1
ATOM 2025 O O . ASN A 1 249 ? -6.720 7.065 13.268 1.00 95.56 249 ASN A O 1
ATOM 2029 N N . LYS A 1 250 ? -4.939 5.841 12.619 1.00 97.31 250 LYS A N 1
ATOM 2030 C CA . LYS A 1 250 ? -5.118 4.783 13.611 1.00 97.31 250 LYS A CA 1
ATOM 2031 C C . LYS A 1 250 ? -5.007 5.345 15.030 1.00 97.31 250 LYS A C 1
ATOM 2033 O O . LYS A 1 250 ? -5.936 5.160 15.807 1.00 97.31 250 LYS A O 1
ATOM 2038 N N . ASP A 1 251 ? -3.955 6.106 15.326 1.00 95.19 251 ASP A N 1
ATOM 2039 C CA . ASP A 1 251 ? -3.754 6.699 16.655 1.00 95.19 251 ASP A CA 1
ATOM 2040 C C . ASP A 1 251 ? -4.910 7.627 17.062 1.00 95.19 251 ASP A C 1
ATOM 2042 O O . ASP A 1 251 ? -5.369 7.606 18.205 1.00 95.19 251 ASP A O 1
ATOM 2046 N N . VAL A 1 252 ? -5.420 8.435 16.126 1.00 96.31 252 VAL A N 1
ATOM 2047 C CA . VAL A 1 252 ? -6.563 9.328 16.376 1.00 96.31 252 VAL A CA 1
ATOM 2048 C C . VAL A 1 252 ? -7.839 8.535 16.665 1.00 96.31 252 VAL A C 1
ATOM 2050 O O . VAL A 1 252 ? -8.582 8.890 17.584 1.00 96.31 252 VAL A O 1
ATOM 2053 N N . ILE A 1 253 ? -8.097 7.464 15.909 1.00 96.88 253 ILE A N 1
ATOM 2054 C CA . ILE A 1 253 ? -9.247 6.580 16.137 1.00 96.88 253 ILE A CA 1
ATOM 2055 C C . ILE A 1 253 ? -9.131 5.914 17.509 1.00 96.88 253 ILE A C 1
ATOM 2057 O O . ILE A 1 253 ? -10.095 5.953 18.274 1.00 96.88 253 ILE A O 1
ATOM 2061 N N . ASP A 1 254 ? -7.960 5.376 17.847 1.00 97.00 254 ASP A N 1
ATOM 2062 C CA . ASP A 1 254 ? -7.710 4.708 19.126 1.00 97.00 254 ASP A CA 1
ATOM 2063 C C . ASP A 1 254 ? -7.926 5.681 20.299 1.00 97.00 254 ASP A C 1
ATOM 2065 O O . ASP A 1 254 ? -8.670 5.380 21.234 1.00 97.00 254 ASP A O 1
ATOM 2069 N N . GLN A 1 255 ? -7.399 6.907 20.208 1.00 96.69 255 GLN A N 1
ATOM 2070 C CA . GLN A 1 255 ? -7.638 7.952 21.212 1.00 96.69 255 GLN A CA 1
ATOM 2071 C C . GLN A 1 255 ? -9.118 8.337 21.337 1.00 96.69 255 GLN A C 1
ATOM 2073 O O . GLN A 1 255 ? -9.606 8.600 22.441 1.00 96.69 255 GLN A O 1
ATOM 2078 N N . GLN A 1 256 ? -9.848 8.422 20.223 1.00 96.94 256 GLN A N 1
ATOM 2079 C CA . GLN A 1 256 ? -11.268 8.765 20.250 1.00 96.94 256 GLN A CA 1
ATOM 2080 C C . GLN A 1 256 ? -12.110 7.636 20.857 1.00 96.94 256 GLN A C 1
ATOM 2082 O O . GLN A 1 256 ? -13.049 7.911 21.610 1.00 96.94 256 GLN A O 1
ATOM 2087 N N . MET A 1 257 ? -11.780 6.385 20.540 1.00 97.19 257 MET A N 1
ATOM 2088 C CA . MET A 1 257 ? -12.431 5.205 21.103 1.00 97.19 257 MET A CA 1
ATOM 2089 C C . MET A 1 257 ? -12.191 5.111 22.607 1.00 97.19 257 MET A C 1
ATOM 2091 O O . MET A 1 257 ? -13.156 4.944 23.352 1.00 97.19 257 MET A O 1
ATOM 2095 N N . GLU A 1 258 ? -10.958 5.334 23.060 1.00 97.31 258 GLU A N 1
ATOM 2096 C CA . GLU A 1 258 ? -10.615 5.345 24.484 1.00 97.31 258 GLU A CA 1
ATOM 2097 C C . GLU A 1 258 ? -11.410 6.416 25.246 1.00 97.31 258 GLU A C 1
ATOM 2099 O O . GLU A 1 258 ? -12.061 6.129 26.250 1.00 97.31 258 GLU A O 1
ATOM 2104 N N . LYS A 1 259 ? -11.473 7.648 24.719 1.00 97.88 259 LYS A N 1
ATOM 2105 C CA . LYS A 1 259 ? -12.278 8.728 25.321 1.00 97.88 259 LYS A CA 1
ATOM 2106 C C . LYS A 1 259 ? -13.756 8.356 25.452 1.00 97.88 259 LYS A C 1
ATOM 2108 O O . LYS A 1 259 ? -14.366 8.625 26.487 1.00 97.88 259 LYS A O 1
ATOM 2113 N N . LYS A 1 260 ? -14.343 7.753 24.412 1.00 97.50 260 LYS A N 1
ATOM 2114 C CA . LYS A 1 260 ? -15.745 7.304 24.436 1.00 97.50 260 LYS A CA 1
ATOM 2115 C C . LYS A 1 260 ? -15.958 6.176 25.442 1.00 97.50 260 LYS A C 1
ATOM 2117 O O . LYS A 1 260 ? -16.971 6.181 26.134 1.00 97.50 260 LYS A O 1
ATOM 2122 N N . LEU A 1 261 ? -15.015 5.242 25.538 1.00 97.81 261 LEU A N 1
ATOM 2123 C CA . LEU A 1 261 ? -15.081 4.111 26.458 1.00 97.81 261 LEU A CA 1
ATOM 2124 C C . LEU A 1 261 ? -15.003 4.572 27.918 1.00 97.81 261 LEU A C 1
ATOM 2126 O O . LEU A 1 261 ? -15.819 4.151 28.735 1.00 97.81 261 LEU A O 1
ATOM 2130 N N . ILE A 1 262 ? -14.106 5.510 28.228 1.00 97.44 262 ILE A N 1
ATOM 2131 C CA . ILE A 1 262 ? -14.020 6.139 29.552 1.00 97.44 262 ILE A CA 1
ATOM 2132 C C . ILE A 1 262 ? -15.329 6.859 29.901 1.00 97.44 262 ILE A C 1
ATOM 2134 O O . ILE A 1 262 ? -15.860 6.667 30.996 1.00 97.44 262 ILE A O 1
ATOM 2138 N N . ALA A 1 263 ? -15.878 7.655 28.977 1.00 97.38 263 ALA A N 1
ATOM 2139 C CA . ALA A 1 263 ? -17.137 8.368 29.200 1.00 97.38 263 ALA A CA 1
ATOM 2140 C C . ALA A 1 263 ? -18.311 7.403 29.440 1.00 97.38 263 ALA A C 1
ATOM 2142 O O . ALA A 1 263 ? -19.079 7.589 30.383 1.00 97.38 263 ALA A O 1
ATOM 2143 N N . LEU A 1 264 ? -18.413 6.341 28.636 1.00 97.50 264 LEU A N 1
ATOM 2144 C CA . LEU A 1 264 ? -19.446 5.318 28.784 1.00 97.50 264 LEU A CA 1
ATOM 2145 C C . LEU A 1 264 ? -19.325 4.580 30.122 1.00 97.50 264 LEU A C 1
ATOM 2147 O O . LEU A 1 264 ? -20.330 4.392 30.805 1.00 97.50 264 LEU A O 1
ATOM 2151 N N . ASN A 1 265 ? -18.108 4.207 30.525 1.00 97.75 265 ASN A N 1
ATOM 2152 C CA . ASN A 1 265 ? -17.860 3.569 31.817 1.00 97.75 265 ASN A CA 1
ATOM 2153 C C . ASN A 1 265 ? -18.255 4.483 32.982 1.00 97.75 265 ASN A C 1
ATOM 2155 O O . ASN A 1 265 ? -18.884 4.023 33.932 1.00 97.75 265 ASN A O 1
ATOM 2159 N N . ALA A 1 266 ? -17.947 5.780 32.902 1.00 97.56 266 ALA A N 1
ATOM 2160 C CA . ALA A 1 266 ? -18.362 6.746 33.915 1.00 97.56 266 ALA A CA 1
ATOM 2161 C C . ALA A 1 266 ? -19.895 6.850 34.015 1.00 97.56 266 ALA A C 1
ATOM 2163 O O . ALA A 1 266 ? -20.441 6.807 35.120 1.00 97.56 266 ALA A O 1
ATOM 2164 N N . SER A 1 267 ? -20.598 6.918 32.878 1.00 97.50 267 SER A N 1
ATOM 2165 C CA . SER A 1 267 ? -22.066 6.906 32.842 1.00 97.50 267 SER A CA 1
ATOM 2166 C C . SER A 1 267 ? -22.653 5.607 33.397 1.00 97.50 267 SER A C 1
ATOM 2168 O O . SER A 1 267 ? -23.608 5.652 34.168 1.00 97.50 267 SER A O 1
ATOM 2170 N N . LEU A 1 268 ? -22.068 4.454 33.063 1.00 98.12 268 LEU A N 1
ATOM 2171 C CA . LEU A 1 268 ? -22.513 3.158 33.575 1.00 98.12 268 LEU A CA 1
ATOM 2172 C C . LEU A 1 268 ? -22.374 3.082 35.100 1.00 98.12 268 LEU A C 1
ATOM 2174 O O . LEU A 1 268 ? -23.315 2.674 35.776 1.00 98.12 268 LEU A O 1
ATOM 2178 N N . ILE A 1 269 ? -21.238 3.524 35.644 1.00 97.19 269 ILE A N 1
ATOM 2179 C CA . ILE A 1 269 ? -21.016 3.598 37.095 1.00 97.19 269 ILE A CA 1
ATOM 2180 C C . ILE A 1 269 ? -22.060 4.508 37.753 1.00 97.19 269 ILE A C 1
ATOM 2182 O O . ILE A 1 269 ? -22.560 4.189 38.832 1.00 97.19 269 ILE A O 1
ATOM 2186 N N . HIS A 1 270 ? -22.399 5.636 37.125 1.00 97.88 270 HIS A N 1
ATOM 2187 C CA . HIS A 1 270 ? -23.411 6.551 37.650 1.00 97.88 270 HIS A CA 1
ATOM 2188 C C . HIS A 1 270 ? -24.796 5.894 37.722 1.00 97.88 270 HIS A C 1
ATOM 2190 O O . HIS A 1 270 ? -25.385 5.853 38.800 1.00 97.88 270 HIS A O 1
ATOM 2196 N N . VAL A 1 271 ? -25.254 5.278 36.629 1.00 97.56 271 VAL A N 1
ATOM 2197 C CA . VAL A 1 271 ? -26.537 4.552 36.582 1.00 97.56 271 VAL A CA 1
ATOM 2198 C C . VAL A 1 271 ? -26.558 3.377 37.566 1.00 97.56 271 VAL A C 1
ATOM 2200 O O . VAL A 1 271 ? -27.570 3.110 38.208 1.00 97.56 271 VAL A O 1
ATOM 2203 N N . GLN A 1 272 ? -25.440 2.665 37.733 1.00 97.12 272 GLN A N 1
ATOM 2204 C CA . GLN A 1 272 ? -25.340 1.592 38.726 1.00 97.12 272 GLN A CA 1
ATOM 2205 C C . GLN A 1 272 ? -25.509 2.111 40.157 1.00 97.12 272 GLN A C 1
ATOM 2207 O O . GLN A 1 272 ? -26.199 1.471 40.949 1.00 97.12 272 GLN A O 1
ATOM 2212 N N . LYS A 1 273 ? -24.932 3.273 40.488 1.00 97.50 273 LYS A N 1
ATOM 2213 C CA . LYS A 1 273 ? -25.135 3.909 41.798 1.00 97.50 273 LYS A CA 1
ATOM 2214 C C . LYS A 1 273 ? -26.598 4.283 42.024 1.00 97.50 273 LYS A C 1
ATOM 2216 O O . LYS A 1 273 ? -27.123 3.988 43.093 1.00 97.50 273 LYS A O 1
ATOM 2221 N N . GLU A 1 274 ? -27.258 4.870 41.028 1.00 97.75 274 GLU A N 1
ATOM 2222 C CA . GLU A 1 274 ? -28.689 5.201 41.112 1.00 97.75 274 GLU A CA 1
ATOM 2223 C C . GLU A 1 274 ? -29.550 3.948 41.309 1.00 97.75 274 GLU A C 1
ATOM 2225 O O . GLU A 1 274 ? -30.411 3.916 42.183 1.00 97.75 274 GLU A O 1
ATOM 2230 N N . ASN A 1 275 ? -29.276 2.872 40.567 1.00 97.06 275 ASN A N 1
ATOM 2231 C CA . ASN A 1 275 ? -29.992 1.605 40.726 1.00 97.06 275 ASN A CA 1
ATOM 2232 C C . ASN A 1 275 ? -29.827 1.001 42.127 1.00 97.06 275 ASN A C 1
ATOM 2234 O O . ASN A 1 275 ? -30.780 0.433 42.660 1.00 97.06 275 ASN A O 1
ATOM 2238 N N . ILE A 1 276 ? -28.642 1.119 42.738 1.00 97.06 276 ILE A N 1
ATOM 2239 C CA . ILE A 1 276 ? -28.421 0.684 44.125 1.00 97.06 276 ILE A CA 1
ATOM 2240 C C . ILE A 1 276 ? -29.298 1.505 45.079 1.00 97.06 276 ILE A C 1
ATOM 2242 O O . ILE A 1 276 ? -30.026 0.919 45.877 1.00 97.06 276 ILE A O 1
ATOM 2246 N N . GLN A 1 277 ? -29.307 2.833 44.943 1.00 97.00 277 GLN A N 1
ATOM 2247 C CA . GLN A 1 277 ? -30.126 3.725 45.777 1.00 97.00 277 GLN A CA 1
ATOM 2248 C C . GLN A 1 277 ? -31.631 3.453 45.628 1.00 97.00 277 GLN A C 1
ATOM 2250 O O . GLN A 1 277 ? -32.370 3.425 46.616 1.00 97.00 277 GLN A O 1
ATOM 2255 N N . LEU A 1 278 ? -32.096 3.214 44.399 1.00 97.50 278 LEU A N 1
ATOM 2256 C CA . LEU A 1 278 ? -33.487 2.847 44.127 1.00 97.50 278 LEU A CA 1
ATOM 2257 C C . LEU A 1 278 ? -33.846 1.497 44.751 1.00 97.50 278 LEU A C 1
ATOM 2259 O O . LEU A 1 278 ? -34.924 1.336 45.317 1.00 97.50 278 LEU A O 1
ATOM 2263 N N . ARG A 1 279 ? -32.939 0.519 44.694 1.00 97.31 279 ARG A N 1
ATOM 2264 C CA . ARG A 1 279 ? -33.155 -0.786 45.325 1.00 97.31 279 ARG A CA 1
ATOM 2265 C C . ARG A 1 279 ? -33.270 -0.667 46.845 1.00 97.31 279 ARG A C 1
ATOM 2267 O O . ARG A 1 279 ? -34.136 -1.308 47.430 1.00 97.31 279 ARG A O 1
ATOM 2274 N N . GLU A 1 280 ? -32.432 0.157 47.470 1.00 96.62 280 GLU A N 1
ATOM 2275 C CA . GLU A 1 280 ? -32.490 0.431 48.911 1.00 96.62 280 GLU A CA 1
ATOM 2276 C C . GLU A 1 280 ? -33.812 1.096 49.313 1.00 96.62 280 GLU A C 1
ATOM 2278 O O . GLU A 1 280 ? -34.445 0.669 50.275 1.00 96.62 280 GLU A O 1
ATOM 2283 N N . THR A 1 281 ? -34.271 2.094 48.554 1.00 96.38 281 THR A N 1
ATOM 2284 C CA . THR A 1 281 ? -35.565 2.751 48.814 1.00 96.38 281 THR A CA 1
ATOM 2285 C C . THR A 1 281 ? -36.747 1.808 48.604 1.00 96.38 281 THR A C 1
ATOM 2287 O O . THR A 1 281 ? -37.669 1.802 49.416 1.00 96.38 281 THR A O 1
ATOM 2290 N N . VAL A 1 282 ? -36.723 0.960 47.573 1.00 97.12 282 VAL A N 1
ATOM 2291 C CA . VAL A 1 282 ? -37.747 -0.083 47.380 1.00 97.12 282 VAL A CA 1
ATOM 2292 C C . VAL A 1 282 ? -37.775 -1.055 48.559 1.00 97.12 282 VAL A C 1
ATOM 2294 O O . VAL A 1 282 ? -38.858 -1.398 49.031 1.00 97.12 282 VAL A O 1
ATOM 2297 N N . GLU A 1 283 ? -36.615 -1.469 49.070 1.00 96.50 283 GLU A N 1
ATOM 2298 C CA . GLU A 1 283 ? -36.545 -2.352 50.238 1.00 96.50 283 GLU A CA 1
ATOM 2299 C C . GLU A 1 283 ? -37.102 -1.668 51.498 1.00 96.50 283 GLU A C 1
ATOM 2301 O O . GLU A 1 283 ? -37.860 -2.284 52.244 1.00 96.50 283 GLU A O 1
ATOM 2306 N N . GLN A 1 284 ? -36.817 -0.376 51.699 1.00 96.50 284 GLN A N 1
ATOM 2307 C CA . GLN A 1 284 ? -37.411 0.417 52.78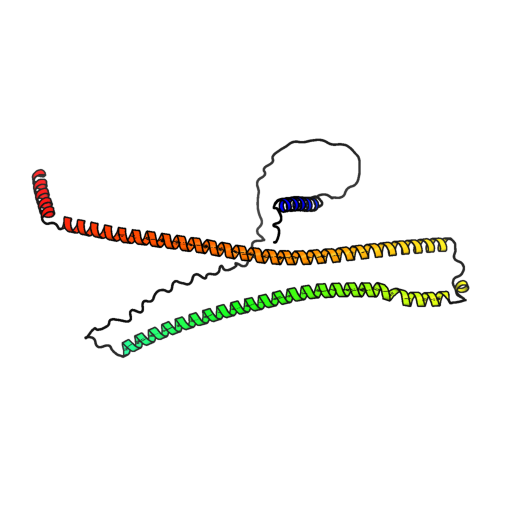4 1.00 96.50 284 GLN A CA 1
ATOM 2308 C C . GLN A 1 284 ? -38.941 0.491 52.671 1.00 96.50 284 GLN A C 1
ATOM 2310 O O . GLN A 1 284 ? -39.643 0.284 53.661 1.00 96.50 284 GLN A O 1
ATOM 2315 N N . TYR A 1 285 ? -39.477 0.749 51.473 1.00 96.62 285 TYR A N 1
ATOM 2316 C CA . TYR A 1 285 ? -40.927 0.762 51.252 1.00 96.62 285 TYR A CA 1
ATOM 2317 C C . TYR A 1 285 ? -41.558 -0.607 51.482 1.00 96.62 285 TYR A C 1
ATOM 2319 O O . TYR A 1 285 ? -42.631 -0.689 52.074 1.00 96.62 285 TYR A O 1
ATOM 2327 N N . LYS A 1 286 ? -40.890 -1.680 51.057 1.00 96.94 286 LYS A N 1
ATOM 2328 C CA . LYS A 1 286 ? -41.351 -3.045 51.293 1.00 96.94 286 LYS A CA 1
ATOM 2329 C C . LYS A 1 286 ? -41.431 -3.354 52.789 1.00 96.94 286 LYS A C 1
ATOM 2331 O O . LYS A 1 286 ? -42.473 -3.802 53.248 1.00 96.94 286 LYS A O 1
ATOM 2336 N N . GLN A 1 287 ? -40.390 -3.022 53.555 1.00 94.69 287 GLN A N 1
ATOM 2337 C CA . GLN A 1 287 ? -40.404 -3.171 55.015 1.00 94.69 287 GLN A CA 1
ATOM 2338 C C . GLN A 1 287 ? -41.524 -2.356 55.670 1.00 94.69 287 GLN A C 1
ATOM 2340 O O . GLN A 1 287 ? -42.167 -2.830 56.601 1.00 94.69 287 GLN A O 1
ATOM 2345 N N . LEU A 1 288 ? -41.781 -1.135 55.191 1.00 95.19 288 LEU A N 1
ATOM 2346 C CA . LEU A 1 288 ? -42.880 -0.316 55.697 1.00 95.19 288 LEU A CA 1
ATOM 2347 C C . LEU A 1 288 ? -44.245 -0.966 55.429 1.00 95.19 288 LEU A C 1
ATOM 2349 O O . LEU A 1 288 ? -45.077 -0.999 56.330 1.00 95.19 288 LEU A O 1
ATOM 2353 N N . ILE A 1 289 ? -44.464 -1.492 54.221 1.00 93.56 289 ILE A N 1
ATOM 2354 C CA . ILE A 1 289 ? -45.690 -2.220 53.861 1.00 93.56 289 ILE A CA 1
ATOM 2355 C C . ILE A 1 289 ? -45.852 -3.452 54.754 1.00 93.56 289 ILE A C 1
ATOM 2357 O O . ILE A 1 289 ? -46.906 -3.611 55.364 1.00 93.56 289 ILE A O 1
ATOM 2361 N N . ASP A 1 290 ? -44.798 -4.257 54.907 1.00 92.88 290 ASP A N 1
ATOM 2362 C CA . ASP A 1 290 ? -44.814 -5.444 55.766 1.00 92.88 290 ASP A CA 1
ATOM 2363 C C . ASP A 1 290 ? -45.141 -5.068 57.226 1.00 92.88 290 ASP A C 1
ATOM 2365 O O . ASP A 1 290 ? -45.916 -5.752 57.893 1.00 92.88 290 ASP A O 1
ATOM 2369 N N . ASN A 1 291 ? -44.609 -3.952 57.735 1.00 92.50 291 ASN A N 1
ATOM 2370 C CA . ASN A 1 291 ? -44.926 -3.454 59.078 1.00 92.50 291 ASN A CA 1
ATOM 2371 C C . ASN A 1 291 ? -46.387 -2.989 59.211 1.00 92.50 291 ASN A C 1
ATOM 2373 O O . ASN A 1 291 ? -46.999 -3.205 60.256 1.00 92.50 291 ASN A O 1
ATOM 2377 N N . ILE A 1 292 ? -46.953 -2.359 58.175 1.00 89.19 292 ILE A N 1
ATOM 2378 C CA . ILE A 1 292 ? -48.360 -1.927 58.150 1.00 89.19 292 ILE A CA 1
ATOM 2379 C C . ILE A 1 292 ? -49.296 -3.138 58.090 1.00 89.19 292 ILE A C 1
ATOM 2381 O O . ILE A 1 292 ? -50.275 -3.182 58.832 1.00 89.19 292 ILE A O 1
ATOM 2385 N N . ASP A 1 293 ? -49.003 -4.137 57.257 1.00 84.94 293 ASP A N 1
ATOM 2386 C CA . ASP A 1 293 ? -49.815 -5.357 57.173 1.00 84.94 293 ASP A CA 1
ATOM 2387 C C . ASP A 1 293 ? -49.771 -6.176 58.474 1.00 84.94 293 ASP A C 1
ATOM 2389 O O . ASP A 1 293 ? -50.759 -6.811 58.850 1.00 84.94 293 ASP A O 1
ATOM 2393 N N . ASN A 1 294 ? -48.660 -6.109 59.210 1.00 86.44 294 ASN A N 1
ATOM 2394 C CA . ASN A 1 294 ? -48.511 -6.745 60.518 1.00 86.44 294 ASN A CA 1
ATOM 2395 C C . ASN A 1 294 ? -48.968 -5.862 61.699 1.00 86.44 294 ASN A C 1
ATOM 2397 O O . ASN A 1 294 ? -48.903 -6.313 62.845 1.00 86.44 294 ASN A O 1
ATOM 2401 N N . SER A 1 295 ? -49.445 -4.631 61.464 1.00 87.94 295 SER A N 1
ATOM 2402 C CA . SER A 1 295 ? -49.939 -3.761 62.540 1.00 87.94 295 SER A CA 1
ATOM 2403 C C . SER A 1 295 ? -51.219 -4.344 63.158 1.00 87.94 295 SER A C 1
ATOM 2405 O O . SER A 1 295 ? -52.167 -4.695 62.443 1.00 87.94 295 SER A O 1
ATOM 2407 N N . PRO A 1 296 ? -51.290 -4.431 64.499 1.00 82.44 296 PRO A N 1
ATOM 2408 C CA . PRO A 1 296 ? -52.470 -4.934 65.188 1.00 82.44 296 PRO A CA 1
ATOM 2409 C C . PRO A 1 296 ? -53.679 -4.014 64.987 1.00 82.44 296 PRO A C 1
ATOM 2411 O O . PRO A 1 296 ? -54.804 -4.507 64.919 1.00 82.44 296 PRO A O 1
ATOM 2414 N N . GLU A 1 297 ? -53.476 -2.699 64.837 1.00 84.06 297 GLU A N 1
ATOM 2415 C CA . GLU A 1 297 ? -54.567 -1.762 64.561 1.00 84.06 297 GLU A CA 1
ATOM 2416 C C . GLU A 1 297 ? -55.186 -2.007 63.182 1.00 84.06 297 GLU A C 1
ATOM 2418 O O . GLU A 1 297 ? -56.408 -2.066 63.058 1.00 84.06 297 GLU A O 1
ATOM 2423 N N . VAL A 1 298 ? -54.361 -2.202 62.149 1.00 82.50 298 VAL A N 1
ATOM 2424 C CA . VAL A 1 298 ? -54.840 -2.473 60.783 1.00 82.50 298 VAL A CA 1
ATOM 2425 C C . VAL A 1 298 ? -55.558 -3.819 60.710 1.00 82.50 298 VAL A C 1
ATOM 2427 O O . VAL A 1 298 ? -56.605 -3.922 60.069 1.00 82.50 298 VAL A O 1
ATOM 2430 N N . ASN A 1 299 ? -55.042 -4.839 61.395 1.00 82.44 299 ASN A N 1
ATOM 2431 C CA . ASN A 1 299 ? -55.687 -6.150 61.459 1.00 82.44 299 ASN A CA 1
ATOM 2432 C C . ASN A 1 299 ? -57.015 -6.104 62.227 1.00 82.44 299 ASN A C 1
ATOM 2434 O O . ASN A 1 299 ? -58.005 -6.654 61.750 1.00 82.44 299 ASN A O 1
ATOM 2438 N N . SER A 1 300 ? -57.082 -5.357 63.331 1.00 84.81 300 SER A N 1
ATOM 2439 C CA . SER A 1 300 ? -58.333 -5.098 64.056 1.00 84.81 300 SER A CA 1
ATOM 2440 C C . SER A 1 300 ? -59.372 -4.388 63.175 1.00 84.81 300 SER A C 1
ATOM 2442 O O . SER A 1 300 ? -60.530 -4.801 63.116 1.00 84.81 300 SER A O 1
ATOM 2444 N N . ILE A 1 301 ? -58.953 -3.378 62.402 1.00 83.81 301 ILE A N 1
ATOM 2445 C CA . ILE A 1 301 ? -59.827 -2.687 61.440 1.00 83.81 301 ILE A CA 1
ATOM 2446 C C . ILE A 1 301 ? -60.297 -3.640 60.332 1.00 83.81 301 ILE A C 1
ATOM 2448 O O . ILE A 1 301 ? -61.477 -3.623 59.986 1.00 83.81 301 ILE A O 1
ATOM 2452 N N . LYS A 1 302 ? -59.414 -4.485 59.776 1.00 84.38 302 LYS A N 1
ATOM 2453 C CA . LYS A 1 302 ? -59.793 -5.502 58.775 1.00 84.38 302 LYS A CA 1
ATOM 2454 C C . LYS A 1 302 ? -60.832 -6.475 59.341 1.00 84.38 302 LYS A C 1
ATOM 2456 O O . LYS A 1 302 ? -61.816 -6.759 58.663 1.00 84.38 302 LYS A O 1
ATOM 2461 N N . GLU A 1 303 ? -60.656 -6.944 6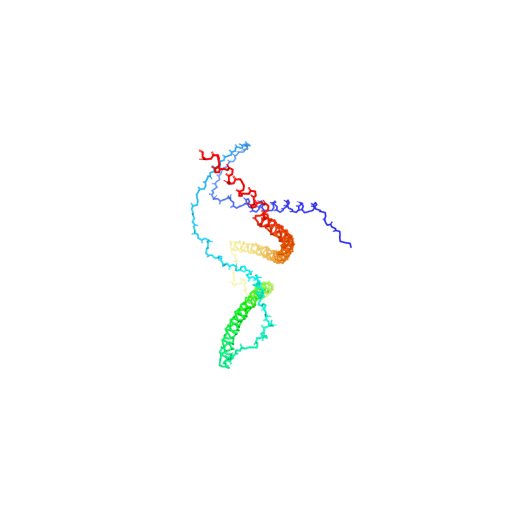0.575 1.00 85.62 303 GLU A N 1
ATOM 2462 C CA . GLU A 1 303 ? -61.608 -7.840 61.243 1.00 85.62 303 GLU A CA 1
ATOM 2463 C C . GLU A 1 303 ? -62.967 -7.175 61.513 1.00 85.62 303 GLU A C 1
ATOM 2465 O O . GLU A 1 303 ? -64.010 -7.784 61.267 1.00 85.62 303 GLU A O 1
ATOM 2470 N N . GLU A 1 304 ? -62.981 -5.931 61.999 1.00 85.62 304 GLU A N 1
ATOM 2471 C CA . GLU A 1 304 ? -64.196 -5.119 62.174 1.00 85.62 304 GLU A CA 1
ATOM 2472 C C . GLU A 1 304 ? -64.929 -4.906 60.841 1.00 85.62 304 GLU A C 1
ATOM 2474 O O . GLU A 1 304 ? -66.147 -5.079 60.758 1.00 85.62 304 GLU A O 1
ATOM 2479 N N . LEU A 1 305 ? -64.190 -4.600 59.772 1.00 85.31 305 LEU A N 1
ATOM 2480 C CA . LEU A 1 305 ? -64.750 -4.412 58.436 1.00 85.31 305 LEU A CA 1
ATOM 2481 C C . LEU A 1 305 ? -65.365 -5.709 57.891 1.00 85.31 305 LEU A C 1
ATOM 2483 O O . LEU A 1 305 ? -66.448 -5.680 57.308 1.00 85.31 305 LEU A O 1
ATOM 2487 N N . ASP A 1 306 ? -64.718 -6.854 58.112 1.00 87.25 306 ASP A N 1
ATOM 2488 C CA . ASP A 1 306 ? -65.250 -8.161 57.721 1.00 87.25 306 ASP A CA 1
ATOM 2489 C C . ASP A 1 306 ? -66.498 -8.545 58.528 1.00 87.25 306 ASP A C 1
ATOM 2491 O O . ASP A 1 306 ? -67.443 -9.114 57.971 1.00 87.25 306 ASP A O 1
ATOM 2495 N N . LYS A 1 307 ? -66.551 -8.200 59.823 1.00 86.69 307 LYS A N 1
ATOM 2496 C CA . LYS A 1 307 ? -67.775 -8.335 60.633 1.00 86.69 307 LYS A CA 1
ATOM 2497 C C . LYS A 1 307 ? -68.895 -7.467 60.066 1.00 86.69 307 LYS A C 1
ATOM 2499 O O . LYS A 1 307 ? -69.992 -7.972 59.837 1.00 86.69 307 LYS A O 1
ATOM 2504 N N . PHE A 1 308 ? -68.617 -6.198 59.773 1.00 85.25 308 PHE A N 1
ATOM 2505 C CA . PHE A 1 308 ? -69.592 -5.276 59.190 1.00 85.25 308 PHE A CA 1
ATOM 2506 C C . PHE A 1 308 ? -70.100 -5.763 57.824 1.00 85.25 308 PHE A C 1
ATOM 2508 O O . PHE A 1 308 ? -71.300 -5.759 57.556 1.00 85.25 308 PHE A O 1
ATOM 2515 N N . LYS A 1 309 ? -69.200 -6.273 56.980 1.00 87.69 309 LYS A N 1
ATOM 2516 C CA . LYS A 1 309 ? -69.536 -6.856 55.678 1.00 87.69 309 LYS A CA 1
ATOM 2517 C C . LYS A 1 309 ? -70.428 -8.091 55.804 1.00 87.69 309 LYS A C 1
ATOM 2519 O O . LYS A 1 309 ? -71.365 -8.237 55.025 1.00 87.69 309 LYS A O 1
ATOM 2524 N N . LYS A 1 310 ? -70.174 -8.964 56.785 1.00 86.38 310 LYS A N 1
ATOM 2525 C CA . LYS A 1 310 ? -71.053 -10.108 57.085 1.00 86.38 310 LYS A CA 1
ATOM 2526 C C . LYS A 1 310 ? -72.438 -9.658 57.552 1.00 86.38 310 LYS A C 1
ATOM 2528 O O . LYS A 1 310 ? -73.415 -10.272 57.145 1.00 86.38 310 LYS A O 1
ATOM 2533 N N . CYS A 1 311 ? -72.530 -8.577 58.327 1.00 79.94 311 CYS A N 1
ATOM 2534 C CA . CYS A 1 311 ? -73.814 -7.993 58.728 1.00 79.94 311 CYS A CA 1
ATOM 2535 C C . CYS A 1 311 ? -74.602 -7.382 57.557 1.00 79.94 311 CYS A C 1
ATOM 2537 O O . CYS A 1 311 ? -75.821 -7.341 57.624 1.00 79.94 311 CYS A O 1
ATOM 2539 N N . LEU A 1 312 ? -73.929 -6.914 56.500 1.00 74.56 312 LEU A N 1
ATOM 2540 C CA . LEU A 1 312 ? -74.567 -6.394 55.280 1.00 74.56 312 LEU A CA 1
ATOM 2541 C C . LEU A 1 312 ? -74.975 -7.481 54.269 1.00 74.56 312 LEU A C 1
ATOM 2543 O O . LEU A 1 312 ? -75.720 -7.191 53.337 1.00 74.56 312 LEU A O 1
ATOM 2547 N N . LEU A 1 313 ? -74.434 -8.695 54.402 1.00 68.56 313 LEU A N 1
ATOM 2548 C CA . LEU A 1 313 ? -74.727 -9.853 53.545 1.00 68.56 313 LEU A CA 1
ATOM 2549 C C . LEU A 1 313 ? -75.729 -10.838 54.180 1.00 68.56 313 LEU A C 1
ATOM 2551 O O . LEU A 1 313 ? -76.056 -11.842 53.545 1.00 68.56 313 LEU A O 1
ATOM 2555 N N . MET A 1 314 ? -76.187 -10.567 55.408 1.00 52.66 314 MET A N 1
ATOM 2556 C CA . MET A 1 314 ? -77.415 -11.134 55.988 1.00 52.66 314 MET A CA 1
ATOM 2557 C C . MET A 1 314 ? -78.623 -10.295 55.580 1.00 52.66 314 MET A C 1
ATOM 2559 O O . MET A 1 314 ? -79.693 -10.909 55.376 1.00 52.66 314 MET A O 1
#

Organism: Plasmodium vivax (NCBI:txid5855)